Protein AF-A0A818IXN1-F1 (afdb_monomer_lite)

Radius of gyration: 27.61 Å; chains: 1; bounding box: 74×43×82 Å

Secondary structure (DSSP, 8-state):
-----HHHHHHHHHHHHHHHHHHHHHHHHHHHHHHHHHHHHHHTHHHHHHHHHHHH---HHHHHHHHHHHHHHHHHHHHHHHTTSSHHHHHHHHHHHHHHHHHHTTGGG-HHHHHHHHHHHHHHHHHHHHHS-----SSTT-------HHHHHHHHHHHHHHHHHHHHH------HHHHHHHHHHHHHHHHHHHHHH--HHHHHHHHHT-TTT--TTS---SSTT----EEEEEEEEEEEEEETTTTEEEEEEEEEEEE--SSS---GGGTTT-------GGGS-------SS--SS------

pLDDT: mean 78.6, std 12.45, range [33.88, 93.12]

Foldseek 3Di:
DDDDPPVNVVVVVVVVVCVVVVVLVLLCVLLVVLVVVLVVLVVCVVVQLVLLCVVVVDDSVVSNVLSVCLNCLSVVLSVCLSVLHPNVVSLVSVLVSLVVVCVSNVCCPPPLVVLVSQLNNLSSLLSVLVSPDPPPPPDPPDPDPPPCVVSLVSNVSSLVSNLSNLVSLQDPDPDPVNVVSNVVSVVVNVVSVCVVVPPLLVVLVCVLLPPVQDDQVDPQDPDPPDDKDKDKDKAWPDFPDADPVVRDTDTDIDIDIDTDHPSSDDDCVVRVNPPDHDDDPVSHHDDDDDDPDDDPPDDDDDD

Structure (mmCIF, N/CA/C/O backbone):
data_AF-A0A818IXN1-F1
#
_entry.id   AF-A0A818IXN1-F1
#
loop_
_atom_site.group_PDB
_atom_site.id
_atom_site.type_symbol
_atom_site.label_atom_id
_atom_site.label_alt_id
_atom_site.label_comp_id
_atom_site.label_asym_id
_atom_site.label_entity_id
_atom_site.label_seq_id
_atom_site.pdbx_PDB_ins_code
_atom_site.Cartn_x
_atom_site.Cartn_y
_atom_site.Cartn_z
_atom_site.occupancy
_atom_site.B_iso_or_equiv
_atom_site.auth_seq_id
_atom_site.auth_comp_id
_atom_site.auth_asym_id
_atom_site.auth_atom_id
_atom_site.pdbx_PDB_model_num
ATOM 1 N N . MET A 1 1 ? 34.807 -12.201 -0.417 1.00 33.88 1 MET A N 1
ATOM 2 C CA . MET A 1 1 ? 34.384 -12.842 0.848 1.00 33.88 1 MET A CA 1
ATOM 3 C C . MET A 1 1 ? 34.341 -11.735 1.898 1.00 33.88 1 MET A C 1
ATOM 5 O O . MET A 1 1 ? 35.364 -11.416 2.482 1.00 33.88 1 MET A O 1
ATOM 9 N N . ASN A 1 2 ? 33.212 -11.029 2.021 1.00 38.00 2 ASN A N 1
ATOM 10 C CA . ASN A 1 2 ? 33.127 -9.830 2.866 1.00 38.00 2 ASN A CA 1
ATOM 11 C C . ASN A 1 2 ? 32.627 -10.230 4.255 1.00 38.00 2 ASN A C 1
ATOM 13 O O . ASN A 1 2 ? 31.478 -10.641 4.412 1.00 38.00 2 ASN A O 1
ATOM 17 N N . PHE A 1 3 ? 33.507 -10.138 5.251 1.00 41.62 3 PHE A N 1
ATOM 18 C CA . PHE A 1 3 ? 33.186 -10.400 6.649 1.00 41.62 3 PHE A CA 1
ATOM 19 C C . PHE A 1 3 ? 32.193 -9.345 7.155 1.00 41.62 3 PHE A C 1
ATOM 21 O O . PHE A 1 3 ? 32.548 -8.199 7.421 1.00 41.62 3 PHE A O 1
ATOM 28 N N . VAL A 1 4 ? 30.919 -9.730 7.265 1.00 51.75 4 VAL A N 1
ATOM 29 C CA . VAL A 1 4 ? 29.891 -8.940 7.953 1.00 51.75 4 VAL A CA 1
ATOM 30 C C . VAL A 1 4 ? 30.304 -8.823 9.418 1.00 51.75 4 VAL A C 1
ATOM 32 O O . VAL A 1 4 ? 30.436 -9.833 10.112 1.00 51.75 4 VAL A O 1
ATOM 35 N N . THR A 1 5 ? 30.528 -7.595 9.881 1.00 60.19 5 THR A N 1
ATOM 36 C CA . THR A 1 5 ? 30.906 -7.304 11.266 1.00 60.19 5 THR A CA 1
ATOM 37 C C . THR A 1 5 ? 29.866 -7.878 12.246 1.00 60.19 5 THR A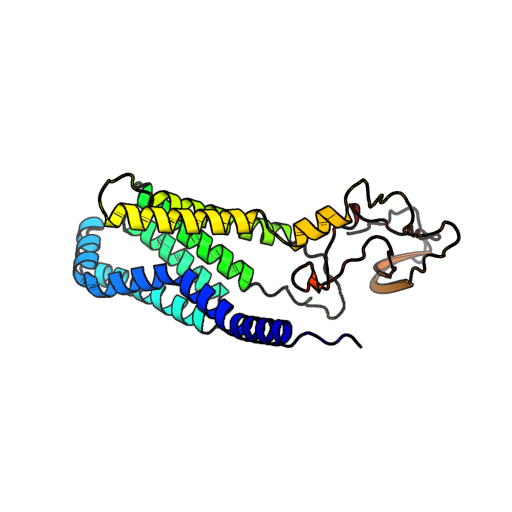 C 1
ATOM 39 O O . THR A 1 5 ? 28.668 -7.877 11.947 1.00 60.19 5 THR A O 1
ATOM 42 N N . PRO A 1 6 ? 30.273 -8.368 13.432 1.00 61.41 6 PRO A N 1
ATOM 43 C CA . PRO A 1 6 ? 29.365 -9.014 14.390 1.00 61.41 6 PRO A CA 1
ATOM 44 C C . PRO A 1 6 ? 28.196 -8.109 14.816 1.00 61.41 6 PRO A C 1
ATOM 46 O O . PRO A 1 6 ? 27.090 -8.598 15.041 1.00 61.41 6 PRO A O 1
ATOM 49 N N . LYS A 1 7 ? 28.407 -6.785 14.811 1.00 65.31 7 LYS A N 1
ATOM 50 C CA . LYS A 1 7 ? 27.373 -5.770 15.058 1.00 65.31 7 LYS A CA 1
ATOM 51 C C . LYS A 1 7 ? 26.270 -5.769 13.982 1.00 65.31 7 LYS A C 1
ATOM 53 O O . LYS A 1 7 ? 25.095 -5.858 14.323 1.00 65.31 7 LYS A O 1
ATOM 58 N N . LYS A 1 8 ? 26.638 -5.818 12.692 1.00 54.91 8 LYS A N 1
ATOM 59 C CA . LYS A 1 8 ? 25.681 -5.912 11.567 1.00 54.91 8 LYS A CA 1
ATOM 60 C C . LYS A 1 8 ? 24.874 -7.214 11.583 1.00 54.91 8 LYS A C 1
ATOM 62 O O . LYS A 1 8 ? 23.724 -7.235 11.156 1.00 54.91 8 LYS A O 1
ATOM 67 N N . ARG A 1 9 ? 25.445 -8.311 12.097 1.00 56.78 9 ARG A N 1
ATOM 68 C CA . ARG A 1 9 ? 24.734 -9.594 12.245 1.00 56.78 9 ARG A CA 1
ATOM 69 C C . ARG A 1 9 ? 23.652 -9.532 13.329 1.00 56.78 9 ARG A C 1
ATOM 71 O O . ARG A 1 9 ? 22.570 -10.076 13.129 1.00 56.78 9 ARG A O 1
ATOM 78 N N . GLN A 1 10 ? 23.925 -8.872 14.456 1.00 60.88 10 GLN A N 1
ATOM 79 C CA . GLN A 1 10 ? 22.924 -8.676 15.512 1.00 60.88 10 GLN A CA 1
ATOM 80 C C . GLN A 1 10 ? 21.786 -7.753 15.063 1.00 60.88 10 GLN A C 1
ATOM 82 O O . GLN A 1 10 ? 20.623 -8.081 15.291 1.00 60.88 10 GLN A O 1
ATOM 87 N N . GLU A 1 11 ? 22.101 -6.661 14.362 1.00 60.28 11 GLU A N 1
ATOM 88 C CA . GLU A 1 11 ? 21.104 -5.771 13.749 1.00 60.28 11 GLU A CA 1
ATOM 89 C C . GLU A 1 11 ? 20.223 -6.527 12.741 1.00 60.28 11 GLU A C 1
ATOM 91 O O . GLU A 1 11 ? 19.001 -6.399 12.759 1.00 60.28 11 GLU A O 1
ATOM 96 N N . TRP A 1 12 ? 20.817 -7.399 11.923 1.00 55.00 12 TRP A N 1
ATOM 97 C CA . TRP A 1 12 ? 20.084 -8.232 10.969 1.00 55.00 12 TRP A CA 1
ATOM 98 C C . TRP A 1 12 ? 19.155 -9.257 11.641 1.00 55.00 12 TRP A C 1
ATOM 100 O O . TRP A 1 12 ? 18.010 -9.418 11.219 1.00 55.00 12 TRP A O 1
ATOM 110 N N . LEU A 1 13 ? 19.604 -9.912 12.719 1.00 63.53 13 LEU A N 1
ATOM 111 C CA . LEU A 1 13 ? 18.773 -10.837 13.504 1.00 63.53 13 LEU A CA 1
ATOM 112 C C . LEU A 1 13 ? 17.616 -10.113 14.204 1.00 63.53 13 LEU A C 1
ATOM 114 O O . LEU A 1 13 ? 16.500 -10.635 14.258 1.00 63.53 13 LEU A O 1
ATOM 118 N N . PHE A 1 14 ? 17.866 -8.901 14.708 1.00 67.69 14 PHE A N 1
ATOM 119 C CA . PHE A 1 14 ? 16.822 -8.041 15.254 1.00 67.69 14 PHE A CA 1
ATOM 120 C C . PHE A 1 14 ? 15.796 -7.684 14.171 1.00 67.69 14 PHE A C 1
ATOM 122 O O . PHE A 1 14 ? 14.610 -7.938 14.359 1.00 67.69 14 PHE A O 1
ATOM 129 N N . LEU A 1 15 ? 16.242 -7.223 12.997 1.00 62.50 15 LEU A N 1
ATOM 130 C CA . LEU A 1 15 ? 15.374 -6.918 11.852 1.00 62.50 15 LEU A CA 1
ATOM 131 C C . LEU A 1 15 ? 14.541 -8.131 11.406 1.00 62.50 15 LEU A C 1
ATOM 133 O O . LEU A 1 15 ? 13.359 -7.980 11.105 1.00 62.50 15 LEU A O 1
ATOM 137 N N . GLN A 1 16 ? 15.108 -9.340 11.408 1.00 66.62 16 GLN A N 1
ATOM 138 C CA . GLN A 1 16 ? 14.375 -10.568 11.083 1.00 66.62 16 GLN A CA 1
ATOM 139 C C . GLN A 1 16 ? 13.287 -10.908 12.108 1.00 66.62 16 GLN A C 1
ATOM 141 O O . GLN A 1 16 ? 12.182 -11.293 11.725 1.00 66.62 16 GLN A O 1
ATOM 146 N N . ARG A 1 17 ? 13.568 -10.739 13.406 1.00 65.75 17 ARG A N 1
ATOM 147 C CA . ARG A 1 17 ? 12.575 -10.954 14.468 1.00 65.75 17 ARG A CA 1
ATOM 148 C C . ARG A 1 17 ? 11.444 -9.930 14.375 1.00 65.75 17 ARG A C 1
ATOM 150 O O . ARG A 1 17 ? 10.272 -10.296 14.471 1.00 65.75 17 ARG A O 1
ATOM 157 N N . THR A 1 18 ? 11.784 -8.670 14.114 1.00 61.56 18 THR A N 1
ATOM 158 C CA . THR A 1 18 ? 10.809 -7.592 13.927 1.00 61.56 18 THR A CA 1
ATOM 159 C C . THR A 1 18 ? 9.951 -7.841 12.687 1.00 61.56 18 THR A C 1
ATOM 161 O O . THR A 1 18 ? 8.739 -7.682 12.763 1.00 61.56 18 THR A O 1
ATOM 164 N N . LYS A 1 19 ? 10.514 -8.358 11.586 1.00 63.12 19 LYS A N 1
ATOM 165 C CA . LYS A 1 19 ? 9.760 -8.708 10.366 1.00 63.12 19 LYS A CA 1
ATOM 166 C C . LYS A 1 19 ? 8.616 -9.704 10.594 1.00 63.12 19 LYS A C 1
ATOM 168 O O . LYS A 1 19 ? 7.610 -9.616 9.896 1.00 63.12 19 LYS A O 1
ATOM 173 N N . TYR A 1 20 ? 8.728 -10.621 11.559 1.00 68.38 20 TYR A N 1
ATOM 174 C CA . TYR A 1 20 ? 7.647 -11.569 11.859 1.00 68.38 20 TYR A CA 1
ATOM 175 C C . TYR A 1 20 ? 6.551 -10.960 12.747 1.00 68.38 20 TYR A C 1
ATOM 177 O O . TYR A 1 20 ? 5.371 -11.211 12.530 1.00 68.38 20 TYR A O 1
ATOM 185 N N . ILE A 1 21 ? 6.919 -10.133 13.730 1.00 74.12 21 ILE A N 1
ATOM 186 C CA . ILE A 1 21 ? 5.982 -9.603 14.739 1.00 74.12 21 ILE A CA 1
ATOM 187 C C . ILE A 1 21 ? 5.286 -8.322 14.246 1.00 74.12 21 ILE A C 1
ATOM 189 O O . ILE A 1 21 ? 4.090 -8.125 14.477 1.00 74.12 21 ILE A O 1
ATOM 193 N N . LEU A 1 22 ? 6.014 -7.465 13.527 1.00 70.56 22 LEU A N 1
ATOM 194 C CA . LEU A 1 22 ? 5.563 -6.144 13.086 1.00 70.56 22 LEU A CA 1
ATOM 195 C C . LEU A 1 22 ? 4.268 -6.175 12.253 1.00 70.56 22 LEU A C 1
ATOM 197 O O . LEU A 1 22 ? 3.390 -5.362 12.531 1.00 70.56 22 LEU A O 1
ATOM 201 N N . PRO A 1 23 ? 4.053 -7.123 11.317 1.00 71.88 23 PRO A N 1
ATOM 202 C CA . PRO A 1 23 ? 2.814 -7.176 10.540 1.00 71.88 23 PRO A CA 1
ATOM 203 C C . PRO A 1 23 ? 1.586 -7.536 11.383 1.00 71.88 23 PRO A C 1
ATOM 205 O O . PRO A 1 23 ? 0.473 -7.116 11.068 1.00 71.88 23 PRO A O 1
ATOM 208 N N . HIS A 1 24 ? 1.760 -8.332 12.442 1.00 77.62 24 HIS A N 1
ATOM 209 C CA . HIS A 1 24 ? 0.668 -8.692 13.349 1.00 77.62 24 HIS A CA 1
ATOM 210 C C . HIS A 1 24 ? 0.327 -7.531 14.287 1.00 77.62 24 HIS A C 1
ATOM 212 O O . HIS A 1 24 ? -0.849 -7.206 14.446 1.00 77.62 24 HIS A O 1
ATOM 218 N N . LEU A 1 25 ? 1.344 -6.853 14.826 1.00 75.31 25 LEU A N 1
ATOM 219 C CA . LEU A 1 25 ? 1.176 -5.642 15.633 1.00 75.31 25 LEU A CA 1
ATOM 220 C C . LEU A 1 25 ? 0.555 -4.490 14.834 1.00 75.31 25 LEU A C 1
ATOM 222 O O . LEU A 1 25 ? -0.346 -3.827 15.335 1.00 75.31 25 LEU A O 1
ATOM 226 N N . ALA A 1 26 ? 0.977 -4.283 13.584 1.00 72.62 26 ALA A N 1
ATOM 227 C CA . ALA A 1 26 ? 0.425 -3.247 12.713 1.00 72.62 26 ALA A CA 1
ATOM 228 C C . ALA A 1 26 ? -1.069 -3.468 12.442 1.00 72.62 26 ALA A C 1
ATOM 230 O O . ALA A 1 26 ? -1.861 -2.534 12.545 1.00 72.62 26 ALA A O 1
ATOM 231 N N . ARG A 1 27 ? -1.479 -4.715 12.168 1.00 81.56 27 ARG A N 1
ATOM 232 C CA . ARG A 1 27 ? -2.900 -5.060 11.997 1.00 81.56 27 ARG A CA 1
ATOM 233 C C . ARG A 1 27 ? -3.688 -4.868 13.281 1.00 81.56 27 ARG A C 1
ATOM 235 O O . ARG A 1 27 ? -4.772 -4.307 13.215 1.00 81.56 27 ARG A O 1
ATOM 242 N N . LEU A 1 28 ? -3.145 -5.305 14.419 1.00 83.69 28 LEU A N 1
ATOM 243 C CA . LEU A 1 28 ? -3.774 -5.115 15.724 1.00 83.69 28 LEU A CA 1
ATOM 244 C C . LEU A 1 28 ? -3.962 -3.624 16.029 1.00 83.69 28 LEU A C 1
ATOM 246 O O . LEU A 1 28 ? -5.037 -3.228 16.458 1.00 83.69 28 LEU A O 1
ATOM 250 N N . CYS A 1 29 ? -2.958 -2.798 15.735 1.00 79.62 29 CYS A N 1
ATOM 251 C CA . CYS A 1 29 ? -3.028 -1.348 15.889 1.00 79.62 29 CYS A CA 1
ATOM 252 C C . CYS A 1 29 ? -4.099 -0.732 14.972 1.00 79.62 29 CYS A C 1
ATOM 254 O O . CYS A 1 29 ? -4.932 0.038 15.442 1.00 79.62 29 CYS A O 1
ATOM 256 N N . LEU A 1 30 ? -4.144 -1.139 13.695 1.00 78.62 30 LEU A N 1
ATOM 257 C CA . LEU A 1 30 ? -5.148 -0.673 12.729 1.00 78.62 30 LEU A CA 1
ATOM 258 C C . LEU A 1 30 ? -6.584 -1.036 13.130 1.00 78.62 30 LEU A C 1
ATOM 260 O O . LEU A 1 30 ? -7.494 -0.253 12.878 1.00 78.62 30 LEU A O 1
ATOM 264 N N . ILE A 1 31 ? -6.802 -2.202 13.748 1.00 85.12 31 ILE A N 1
ATOM 265 C CA . ILE A 1 31 ? -8.138 -2.626 14.199 1.00 85.12 31 ILE A CA 1
ATOM 266 C C . ILE A 1 31 ? -8.448 -2.262 15.658 1.00 85.12 31 ILE A C 1
ATOM 268 O O . ILE A 1 31 ? -9.558 -2.519 16.119 1.00 85.12 31 ILE A O 1
ATOM 272 N N . SER A 1 32 ? -7.493 -1.678 16.386 1.00 85.44 32 SER A N 1
ATOM 273 C CA . SER A 1 32 ? -7.601 -1.403 17.825 1.00 85.44 32 SER A CA 1
ATOM 274 C C . SER A 1 32 ? -8.822 -0.546 18.150 1.00 85.44 32 SER A C 1
ATOM 276 O O . SER A 1 32 ? -9.559 -0.844 19.083 1.00 85.44 32 SER A O 1
ATOM 278 N N . THR A 1 33 ? -9.100 0.466 17.326 1.00 84.56 33 THR A N 1
ATOM 279 C CA . THR A 1 33 ? -10.250 1.355 17.525 1.00 84.56 33 THR A CA 1
ATOM 280 C C . THR A 1 33 ? -11.588 0.623 17.392 1.00 84.56 33 THR A C 1
ATOM 282 O O . THR A 1 33 ? -12.508 0.911 18.147 1.00 84.56 33 THR A O 1
ATOM 285 N N . PHE A 1 34 ? -11.698 -0.375 16.507 1.00 87.38 34 PHE A N 1
ATOM 286 C CA . PHE A 1 34 ? -12.909 -1.201 16.404 1.00 87.38 34 PHE A CA 1
ATOM 287 C C . PHE A 1 34 ? -13.079 -2.129 17.605 1.00 87.38 34 PHE A C 1
ATOM 289 O O . PHE A 1 34 ? -14.196 -2.346 18.066 1.00 87.38 34 PHE A O 1
ATOM 296 N N . ILE A 1 35 ? -11.973 -2.668 18.126 1.00 88.50 35 ILE A N 1
ATOM 297 C CA . ILE A 1 35 ? -11.992 -3.480 19.346 1.00 88.50 35 ILE A CA 1
ATOM 298 C C . ILE A 1 35 ? -12.414 -2.610 20.537 1.00 88.50 35 ILE A C 1
ATOM 300 O O . ILE A 1 35 ? -13.249 -3.028 21.335 1.00 88.50 35 ILE A O 1
ATOM 304 N N . GLU A 1 36 ? -11.883 -1.391 20.638 1.00 88.31 36 GLU A N 1
ATOM 305 C CA . GLU A 1 36 ? -12.263 -0.416 21.660 1.00 88.31 36 GLU A CA 1
ATOM 306 C C . GLU A 1 36 ? -13.751 -0.040 21.575 1.00 88.31 36 GLU A C 1
ATOM 308 O O . GLU A 1 36 ? -14.452 -0.112 22.585 1.00 88.31 36 GLU A O 1
ATOM 313 N N . ASP A 1 37 ? -14.247 0.321 20.386 1.00 84.25 37 ASP A N 1
ATOM 314 C CA . ASP A 1 37 ? -15.656 0.674 20.176 1.00 84.25 37 ASP A CA 1
ATOM 315 C C . ASP A 1 37 ? -16.579 -0.525 20.493 1.00 84.25 37 ASP A C 1
ATOM 317 O O . ASP A 1 37 ? -17.580 -0.357 21.195 1.00 84.25 37 ASP A O 1
ATOM 321 N N . GLY A 1 38 ? -16.193 -1.748 20.108 1.00 87.62 38 GLY A N 1
ATOM 322 C CA . GLY A 1 38 ? -16.929 -2.975 20.431 1.00 87.62 38 GLY A CA 1
ATOM 323 C C . GLY A 1 38 ? -16.957 -3.292 21.933 1.00 87.62 38 GLY A C 1
ATOM 324 O O . GLY A 1 38 ? -18.003 -3.655 22.476 1.00 87.62 38 GLY A O 1
ATOM 325 N N . MET A 1 39 ? -15.838 -3.099 22.642 1.00 86.75 39 MET A N 1
ATOM 326 C CA . MET A 1 39 ? -15.783 -3.235 24.106 1.00 86.75 39 MET A CA 1
ATOM 327 C C . MET A 1 39 ? -16.621 -2.168 24.814 1.00 86.75 39 MET A C 1
ATOM 329 O O . MET A 1 39 ? -17.283 -2.458 25.811 1.00 86.75 39 MET A O 1
ATOM 333 N N . ARG A 1 40 ? -16.638 -0.937 24.296 1.00 84.75 40 ARG A N 1
ATOM 334 C CA . ARG A 1 40 ? -17.480 0.141 24.827 1.00 84.75 40 ARG A CA 1
ATOM 335 C C . ARG A 1 40 ? -18.964 -0.197 24.682 1.00 84.75 40 ARG A C 1
ATOM 337 O O . ARG A 1 40 ? -19.722 -0.005 25.632 1.00 84.75 40 ARG A O 1
ATOM 344 N N . MET A 1 41 ? -19.347 -0.762 23.534 1.00 85.44 41 MET A N 1
ATOM 345 C CA . MET A 1 41 ? -20.688 -1.292 23.264 1.00 85.44 41 MET A CA 1
ATOM 346 C C . MET A 1 41 ? -21.115 -2.319 24.317 1.00 85.44 41 MET A C 1
ATOM 348 O O . MET A 1 41 ? -22.223 -2.260 24.844 1.00 85.44 41 MET A O 1
ATOM 352 N N . TRP A 1 42 ? -20.202 -3.231 24.660 1.00 86.94 42 TRP A N 1
ATOM 353 C CA . TRP A 1 42 ? -20.434 -4.267 25.662 1.00 86.94 42 TRP A CA 1
ATOM 354 C C . TRP A 1 42 ? -20.649 -3.676 27.059 1.00 86.94 42 TRP A C 1
ATOM 356 O O . TRP A 1 42 ? -21.617 -4.010 27.740 1.00 86.94 42 TRP A O 1
ATOM 366 N N . MET A 1 43 ? -19.756 -2.783 27.498 1.00 88.06 43 MET A N 1
ATOM 367 C CA . MET A 1 43 ? -19.808 -2.227 28.856 1.00 88.06 43 MET A CA 1
ATOM 368 C C . MET A 1 43 ? -21.026 -1.322 29.081 1.00 88.06 43 MET A C 1
ATOM 370 O O . MET A 1 43 ? -21.545 -1.262 30.193 1.00 88.06 43 MET A O 1
ATOM 374 N N . GLN A 1 44 ? -21.496 -0.625 28.042 1.00 89.19 44 GLN A N 1
ATOM 375 C CA . GLN A 1 44 ? -22.580 0.363 28.130 1.00 89.19 44 GLN A CA 1
ATOM 376 C C . GLN A 1 44 ? -23.856 -0.066 27.390 1.00 89.19 44 GLN A C 1
ATOM 378 O O . GLN A 1 44 ? -24.678 0.773 27.016 1.00 89.19 44 GLN A O 1
ATOM 383 N N . TRP A 1 45 ? -24.053 -1.374 27.214 1.00 85.69 45 TRP A N 1
ATOM 384 C CA . TRP A 1 45 ? -25.137 -1.954 26.412 1.00 85.69 45 TRP A CA 1
ATOM 385 C C . TRP A 1 45 ? -26.528 -1.374 26.738 1.00 85.69 45 TRP A C 1
ATOM 387 O O . TRP A 1 45 ? -27.314 -1.073 25.839 1.00 85.69 45 TRP A O 1
ATOM 397 N N . GLY A 1 46 ? -26.824 -1.173 28.028 1.00 86.31 46 GLY A N 1
ATOM 398 C CA . GLY A 1 46 ? -28.136 -0.704 28.478 1.00 86.31 46 GLY A CA 1
ATOM 399 C C . GLY A 1 46 ? -28.419 0.722 28.014 1.00 86.31 46 GLY A C 1
ATOM 400 O O . GLY A 1 46 ? -29.465 0.990 27.429 1.00 86.31 46 GLY A O 1
ATOM 401 N N . GLN A 1 47 ? -27.437 1.608 28.191 1.00 86.50 47 GLN A N 1
ATOM 402 C CA . GLN A 1 47 ? -27.539 3.021 27.821 1.00 86.50 47 GLN A CA 1
ATOM 403 C C . GLN A 1 47 ? -27.705 3.194 26.309 1.00 86.50 47 GLN A C 1
ATOM 405 O O . GLN A 1 47 ? -28.499 4.015 25.856 1.00 86.50 47 GLN A O 1
ATOM 410 N N . GLN A 1 48 ? -26.999 2.392 25.515 1.00 82.12 48 GLN A N 1
ATOM 411 C CA . GLN A 1 48 ? -27.091 2.461 24.059 1.00 82.12 48 GLN A CA 1
ATOM 412 C C . GLN A 1 48 ? -28.417 1.940 23.517 1.00 82.12 48 GLN A C 1
ATOM 414 O O . GLN A 1 48 ? -28.991 2.545 22.611 1.00 82.12 48 GLN A O 1
ATOM 419 N N . ARG A 1 49 ? -28.925 0.840 24.077 1.00 86.62 49 ARG A N 1
ATOM 420 C CA . ARG A 1 49 ? -30.250 0.322 23.729 1.00 86.62 49 ARG A CA 1
ATOM 421 C C . ARG A 1 49 ? -31.325 1.361 24.035 1.00 86.62 49 ARG A C 1
ATOM 423 O O . ARG A 1 49 ? -32.203 1.592 23.206 1.00 86.62 49 ARG A O 1
ATOM 430 N N . ASP A 1 50 ? -31.253 1.974 25.213 1.00 85.75 50 ASP A N 1
ATOM 431 C CA . ASP A 1 50 ? -32.243 2.954 25.655 1.00 85.75 50 ASP A CA 1
ATOM 432 C C . ASP A 1 50 ? -32.175 4.235 24.807 1.00 85.75 50 ASP A C 1
ATOM 434 O O . ASP A 1 50 ? -33.219 4.780 24.448 1.00 85.75 50 ASP A O 1
ATOM 438 N N . TYR A 1 51 ? -30.978 4.649 24.375 1.00 83.81 51 TYR A N 1
ATOM 439 C CA . TYR A 1 51 ? -30.809 5.718 23.388 1.00 83.81 51 TYR A CA 1
ATOM 440 C C . TYR A 1 51 ? -31.511 5.390 22.062 1.00 83.81 51 TYR A C 1
ATOM 442 O O . TYR A 1 51 ? -32.338 6.169 21.603 1.00 83.81 51 TYR A O 1
ATOM 450 N N . ILE A 1 52 ? -31.256 4.218 21.469 1.00 82.44 52 ILE A N 1
ATOM 451 C CA . ILE A 1 52 ? -31.866 3.831 20.183 1.00 82.44 52 ILE A CA 1
ATOM 452 C C . ILE A 1 52 ? -33.388 3.699 20.296 1.00 82.44 52 ILE A C 1
ATOM 454 O O . ILE A 1 52 ? -34.110 4.160 19.413 1.00 82.44 52 ILE A O 1
ATOM 458 N N . LYS A 1 53 ? -33.889 3.127 21.396 1.00 83.69 53 LYS A N 1
ATOM 459 C CA . LYS A 1 53 ? -35.328 3.066 21.687 1.00 83.69 53 LYS A CA 1
ATOM 460 C C . LYS A 1 53 ? -35.956 4.461 21.663 1.00 83.69 53 LYS A C 1
ATOM 462 O O . LYS A 1 53 ? -37.017 4.637 21.070 1.00 83.69 53 LYS A O 1
ATOM 467 N N . ASN A 1 54 ? -35.309 5.433 22.302 1.00 84.25 54 ASN A N 1
ATOM 468 C CA . ASN A 1 54 ? -35.833 6.791 22.416 1.00 84.25 54 ASN A CA 1
ATOM 469 C C . ASN A 1 54 ? -35.711 7.574 21.102 1.00 84.25 54 ASN A C 1
ATOM 471 O O . ASN A 1 54 ? -36.637 8.297 20.756 1.00 84.25 54 ASN A O 1
ATOM 475 N N . THR A 1 55 ? -34.617 7.403 20.356 1.00 82.19 55 THR A N 1
ATOM 476 C CA . THR A 1 55 ? -34.370 8.118 19.093 1.00 82.19 55 THR A CA 1
ATOM 477 C C . THR A 1 55 ? -35.217 7.579 17.942 1.00 82.19 55 THR A C 1
ATOM 479 O O . THR A 1 55 ? -35.734 8.351 17.144 1.00 82.19 55 THR A O 1
ATOM 482 N N . TRP A 1 56 ? -35.354 6.255 17.823 1.00 81.00 56 TRP A N 1
ATOM 483 C CA . TRP A 1 56 ? -36.093 5.632 16.718 1.00 81.00 56 TRP A CA 1
ATOM 484 C C . TRP A 1 56 ? -37.563 5.347 17.069 1.00 81.00 56 TRP A C 1
ATOM 486 O O . TRP A 1 56 ? -38.321 4.921 16.202 1.00 81.00 56 TRP A O 1
ATOM 496 N N . HIS A 1 57 ? -37.977 5.565 18.323 1.00 83.12 57 HIS A N 1
ATOM 497 C CA . HIS A 1 57 ? -39.303 5.200 18.845 1.00 83.12 57 HIS A CA 1
ATOM 498 C C . HIS A 1 57 ? -39.666 3.720 18.632 1.00 83.12 57 HIS A C 1
ATOM 500 O O . HIS A 1 57 ? -40.831 3.356 18.478 1.00 83.12 57 HIS A O 1
ATOM 506 N N . VAL A 1 58 ? -38.663 2.841 18.629 1.00 81.19 58 VAL A N 1
ATOM 507 C CA . VAL A 1 58 ? -38.845 1.409 18.375 1.00 81.19 58 VAL A CA 1
ATOM 508 C C . VAL A 1 58 ? -38.890 0.618 19.684 1.00 81.19 58 VAL A C 1
ATOM 510 O O . VAL A 1 58 ? -38.255 0.977 20.674 1.00 81.19 58 VAL A O 1
ATOM 513 N N . GLY A 1 59 ? -39.631 -0.496 19.695 1.00 85.38 59 GLY A N 1
ATOM 514 C CA . GLY A 1 59 ? -39.716 -1.410 20.833 1.00 85.38 59 GLY A CA 1
ATOM 515 C C . GLY A 1 59 ? -38.360 -1.947 21.322 1.00 85.38 59 GLY A C 1
ATOM 516 O O . GLY A 1 59 ? -37.383 -2.047 20.578 1.00 85.38 59 GLY A O 1
ATOM 517 N N . TRP A 1 60 ? -38.331 -2.358 22.594 1.00 83.00 60 TRP A N 1
ATOM 518 C CA . TRP A 1 60 ? -37.138 -2.838 23.313 1.00 83.00 60 TRP A CA 1
ATOM 519 C C . TRP A 1 60 ? -36.354 -3.936 22.576 1.00 83.00 60 TRP A C 1
ATOM 521 O O . TRP A 1 60 ? -35.121 -3.962 22.613 1.00 83.00 60 TRP A O 1
ATOM 531 N N . PHE A 1 61 ? -37.069 -4.819 21.878 1.00 88.56 61 PHE A N 1
ATOM 532 C CA . PHE A 1 61 ? -36.483 -5.922 21.125 1.00 88.56 61 PHE A CA 1
ATOM 533 C C . PHE A 1 61 ? -35.617 -5.445 19.952 1.00 88.56 61 PHE A C 1
ATOM 535 O O . PHE A 1 61 ? -34.489 -5.907 19.800 1.00 88.56 61 PHE A O 1
ATOM 542 N N . LEU A 1 62 ? -36.092 -4.488 19.149 1.00 85.56 62 LEU A N 1
ATOM 543 C CA . LEU A 1 62 ? -35.341 -4.040 17.972 1.00 85.56 62 LEU A CA 1
ATOM 544 C C . LEU A 1 62 ? -34.108 -3.216 18.366 1.00 85.56 62 LEU A C 1
ATOM 546 O O . LEU A 1 62 ? -33.056 -3.363 17.750 1.00 85.56 62 LEU A O 1
ATOM 550 N N . GLY A 1 63 ? -34.210 -2.399 19.423 1.00 84.81 63 GLY A N 1
ATOM 551 C CA . GLY A 1 63 ? -33.056 -1.677 19.971 1.00 84.81 63 GLY A CA 1
ATOM 552 C C . GLY A 1 63 ? -31.982 -2.632 20.501 1.00 84.81 63 GLY A C 1
ATOM 553 O O . GLY A 1 63 ? -30.794 -2.438 20.263 1.00 84.81 63 GLY A O 1
ATOM 554 N N . THR A 1 64 ? -32.407 -3.716 21.154 1.00 87.62 64 THR A N 1
ATOM 555 C CA . THR A 1 64 ? -31.522 -4.793 21.616 1.00 87.62 64 THR A CA 1
ATOM 556 C C . THR A 1 64 ? -30.833 -5.496 20.443 1.00 87.62 64 THR A C 1
ATOM 558 O O . THR A 1 64 ? -29.616 -5.679 20.455 1.00 87.62 64 THR A O 1
ATOM 561 N N . LEU A 1 65 ? -31.596 -5.842 19.404 1.00 89.88 65 LEU A N 1
ATOM 562 C CA . LEU A 1 65 ? -31.081 -6.488 18.201 1.00 89.88 65 LEU A CA 1
ATOM 563 C C . LEU A 1 65 ? -30.046 -5.611 17.480 1.00 89.88 65 LEU A C 1
ATOM 565 O O . LEU A 1 65 ? -29.007 -6.114 17.060 1.00 89.88 65 LEU A O 1
ATOM 569 N N . PHE A 1 66 ? -30.292 -4.302 17.389 1.00 88.31 66 PHE A N 1
ATOM 570 C CA . PHE A 1 66 ? -29.356 -3.349 16.796 1.00 88.31 66 PHE A CA 1
ATOM 571 C C . PHE A 1 66 ? -28.006 -3.334 17.526 1.00 88.31 66 PHE A C 1
ATOM 573 O O . PHE A 1 66 ? -26.962 -3.466 16.887 1.00 88.31 66 PHE A O 1
ATOM 580 N N . VAL A 1 67 ? -28.017 -3.218 18.860 1.00 88.12 67 VAL A N 1
ATOM 581 C CA . VAL A 1 67 ? -26.785 -3.188 19.667 1.00 88.12 67 VAL A CA 1
ATOM 582 C C . VAL A 1 67 ? -26.012 -4.502 19.527 1.00 88.12 67 VAL A C 1
ATOM 584 O O . VAL A 1 67 ? -24.795 -4.475 19.367 1.00 88.12 67 VAL A O 1
ATOM 587 N N . ILE A 1 68 ? -26.706 -5.645 19.496 1.00 90.31 68 ILE A N 1
ATOM 588 C CA . ILE A 1 68 ? -26.095 -6.969 19.288 1.00 90.31 68 ILE A CA 1
ATOM 589 C C . ILE A 1 68 ? -25.436 -7.069 17.909 1.00 90.31 68 ILE A C 1
ATOM 591 O O . ILE A 1 68 ? -24.276 -7.472 17.817 1.00 90.31 68 ILE A O 1
ATOM 595 N N . ILE A 1 69 ? -26.149 -6.692 16.842 1.00 90.62 69 ILE A N 1
ATOM 596 C CA . ILE A 1 69 ? -25.615 -6.716 15.472 1.00 90.62 69 ILE A CA 1
ATOM 597 C C . ILE A 1 69 ? -24.388 -5.810 15.364 1.00 90.62 69 ILE A C 1
ATOM 599 O O . ILE A 1 69 ? -23.394 -6.201 14.758 1.00 90.62 69 ILE A O 1
ATOM 603 N N . ASN A 1 70 ? -24.433 -4.627 15.975 1.00 88.88 70 ASN A N 1
ATOM 604 C CA . ASN A 1 70 ? -23.321 -3.686 15.955 1.00 88.88 70 ASN A CA 1
ATOM 605 C C . ASN A 1 70 ? -22.107 -4.232 16.732 1.00 88.88 70 ASN A C 1
ATOM 607 O O . ASN A 1 70 ? -20.999 -4.273 16.205 1.00 88.88 70 ASN A O 1
ATOM 611 N N . MET A 1 71 ? -22.333 -4.778 17.929 1.00 90.31 71 MET A N 1
ATOM 612 C CA . MET A 1 71 ? -21.289 -5.359 18.776 1.00 90.31 71 MET A CA 1
ATOM 613 C C . MET A 1 71 ? -20.588 -6.553 18.109 1.00 90.31 71 MET A C 1
ATOM 615 O O . MET A 1 71 ? -19.366 -6.554 17.944 1.00 90.31 71 MET A O 1
ATOM 619 N N . PHE A 1 72 ? -21.339 -7.575 17.687 1.00 92.31 72 PHE A N 1
ATOM 620 C CA . PHE A 1 72 ? -20.748 -8.744 17.025 1.00 92.31 72 PHE A CA 1
ATOM 621 C C . PHE A 1 72 ? -20.208 -8.405 15.633 1.00 92.31 72 PHE A C 1
ATOM 623 O O . PHE A 1 72 ? -19.181 -8.950 15.225 1.00 92.31 72 PHE A O 1
ATOM 630 N N . GLY A 1 73 ? -20.852 -7.469 14.932 1.00 90.81 73 GLY A N 1
ATOM 631 C CA . GLY A 1 73 ? -20.403 -6.942 13.648 1.00 90.81 73 GLY A CA 1
ATOM 632 C C . GLY A 1 73 ? -19.058 -6.216 13.712 1.00 90.81 73 GLY A C 1
ATOM 633 O O . GLY A 1 73 ? -18.374 -6.156 12.697 1.00 90.81 73 GLY A O 1
ATOM 634 N N . GLN A 1 74 ? -18.634 -5.724 14.880 1.00 90.94 74 GLN A N 1
ATOM 635 C CA . GLN A 1 74 ? -17.298 -5.152 15.085 1.00 90.94 74 GLN A CA 1
ATOM 636 C C . GLN A 1 74 ? -16.290 -6.203 15.571 1.00 90.94 74 GLN A C 1
ATOM 638 O O . GLN A 1 74 ? -15.198 -6.318 15.017 1.00 90.94 74 GLN A O 1
ATOM 643 N N . LEU A 1 75 ? -16.656 -7.032 16.554 1.00 91.62 75 LEU A N 1
ATOM 644 C CA . LEU A 1 75 ? -15.714 -7.969 17.181 1.00 91.62 75 LEU A CA 1
ATOM 645 C C . LEU A 1 75 ? -15.347 -9.168 16.286 1.00 91.62 75 LEU A C 1
ATOM 647 O O . LEU A 1 75 ? -14.178 -9.564 16.235 1.00 91.62 75 LEU A O 1
ATOM 651 N N . ILE A 1 76 ? -16.312 -9.741 15.555 1.00 93.12 76 ILE A N 1
ATOM 652 C CA . ILE A 1 76 ? -16.077 -10.935 14.721 1.00 93.12 76 ILE A CA 1
ATOM 653 C C . ILE A 1 76 ? -15.117 -10.626 13.556 1.00 93.12 76 ILE A C 1
ATOM 655 O O . ILE A 1 76 ? -14.138 -11.364 13.385 1.00 93.12 76 ILE A O 1
ATOM 659 N N . PRO A 1 77 ? -15.306 -9.545 12.770 1.00 92.25 77 PRO A N 1
ATOM 660 C CA . PRO A 1 77 ? -14.363 -9.194 11.712 1.00 92.25 77 PRO A CA 1
ATOM 661 C C . PRO A 1 77 ? -12.962 -8.860 12.229 1.00 92.25 77 PRO A C 1
ATOM 663 O O . PRO A 1 77 ? -11.986 -9.235 11.581 1.00 92.25 77 PRO A O 1
ATOM 666 N N . CYS A 1 78 ? -12.830 -8.226 13.400 1.00 90.75 78 CYS A N 1
ATOM 667 C CA . CYS A 1 78 ? -11.525 -7.971 14.015 1.00 90.75 78 CYS A CA 1
ATOM 668 C C . CYS A 1 78 ? -10.767 -9.274 14.306 1.00 90.75 78 CYS A C 1
ATOM 670 O O . CYS A 1 78 ? -9.598 -9.403 13.935 1.00 90.75 78 CYS A O 1
ATOM 672 N N . GLY A 1 79 ? -11.438 -10.278 14.881 1.00 89.94 79 GLY A N 1
ATOM 673 C CA . GLY A 1 79 ? -10.854 -11.611 15.066 1.00 89.94 79 GLY A CA 1
ATOM 674 C C . GLY A 1 79 ? -10.473 -12.274 13.737 1.00 89.94 79 GLY A C 1
ATOM 675 O O . GLY A 1 79 ? -9.383 -12.833 13.592 1.00 89.94 79 GLY A O 1
ATOM 676 N N . MET A 1 80 ? -11.332 -12.145 12.724 1.00 89.69 80 MET A N 1
ATOM 677 C CA . MET A 1 80 ? -11.097 -12.681 11.382 1.00 89.69 80 MET A CA 1
ATOM 678 C C . MET A 1 80 ? -9.870 -12.045 10.692 1.00 89.69 80 MET A C 1
ATOM 680 O O . MET A 1 80 ? -9.078 -12.751 10.058 1.00 89.69 80 MET A O 1
ATOM 684 N N . ILE A 1 81 ? -9.654 -10.738 10.883 1.00 88.69 81 ILE A N 1
ATOM 685 C CA . ILE A 1 81 ? -8.481 -9.999 10.389 1.00 88.69 81 ILE A CA 1
ATOM 686 C C . ILE A 1 81 ? -7.186 -10.474 11.060 1.00 88.69 81 ILE A C 1
ATOM 688 O O . ILE A 1 81 ? -6.176 -10.657 10.370 1.00 88.69 81 ILE A O 1
ATOM 692 N N . LEU A 1 82 ? -7.208 -10.719 12.376 1.00 86.81 82 LEU A N 1
ATOM 693 C CA . LEU A 1 82 ? -6.043 -11.212 13.125 1.00 86.81 82 LEU A CA 1
ATOM 694 C C . LEU A 1 82 ? -5.613 -12.612 12.666 1.00 86.81 82 LEU A C 1
ATOM 696 O O . LEU A 1 82 ? -4.419 -12.863 12.496 1.00 86.81 82 LEU A O 1
ATOM 700 N N . ILE A 1 83 ? -6.581 -13.490 12.386 1.00 87.25 83 ILE A N 1
ATOM 701 C CA . ILE A 1 83 ? -6.351 -14.874 11.929 1.00 87.25 83 ILE A CA 1
ATOM 702 C C . ILE A 1 83 ? -6.030 -14.935 10.415 1.00 87.25 83 ILE A C 1
ATOM 704 O O . ILE A 1 83 ? -5.744 -15.997 9.868 1.00 87.25 83 ILE A O 1
ATOM 708 N N . ARG A 1 84 ? -6.024 -13.792 9.708 1.00 78.94 84 ARG A N 1
ATOM 709 C CA . ARG A 1 84 ? -5.785 -13.680 8.251 1.00 78.94 84 ARG A CA 1
ATOM 710 C C . ARG A 1 84 ? -6.737 -14.517 7.390 1.00 78.94 84 ARG A C 1
ATOM 712 O O . ARG A 1 84 ? -6.407 -14.894 6.263 1.00 78.94 84 ARG A O 1
ATOM 719 N N . LYS A 1 85 ? -7.933 -14.807 7.893 1.00 80.50 85 LYS A N 1
ATOM 720 C CA . LYS A 1 85 ? -8.939 -15.574 7.157 1.00 80.50 85 LYS A CA 1
ATOM 721 C C . LYS A 1 85 ? -9.872 -14.586 6.468 1.00 80.50 85 LYS A C 1
ATOM 723 O O . LYS A 1 85 ? -10.433 -13.744 7.142 1.00 80.50 85 LYS A O 1
ATOM 728 N N . LYS A 1 86 ? -10.040 -14.663 5.141 1.00 84.25 86 LYS A N 1
ATOM 729 C CA . LYS A 1 86 ? -11.035 -13.862 4.384 1.00 84.25 86 LYS A CA 1
ATOM 730 C C . LYS A 1 86 ? -11.077 -12.367 4.786 1.00 84.25 86 LYS A C 1
ATOM 732 O O . LYS A 1 86 ? -12.144 -11.806 5.023 1.00 84.25 86 LYS A O 1
ATOM 737 N N . THR A 1 87 ? -9.912 -11.722 4.844 1.00 83.56 87 THR A N 1
ATOM 738 C CA . THR A 1 87 ? -9.753 -10.326 5.295 1.00 83.56 87 THR A CA 1
ATOM 739 C C . THR A 1 87 ? -10.576 -9.327 4.486 1.00 83.56 87 THR A C 1
ATOM 741 O O . THR A 1 87 ? -11.094 -8.377 5.056 1.00 83.56 87 THR A O 1
ATOM 744 N N . ASP A 1 88 ? -10.769 -9.570 3.189 1.00 86.06 88 ASP A N 1
ATOM 745 C CA . ASP A 1 88 ? -11.547 -8.671 2.327 1.00 86.06 88 ASP A CA 1
ATOM 746 C C . ASP A 1 88 ? -13.030 -8.634 2.726 1.00 86.06 88 ASP A C 1
ATOM 748 O O . ASP A 1 88 ? -13.644 -7.569 2.766 1.00 86.06 88 ASP A O 1
ATOM 752 N N . ILE A 1 89 ? -13.592 -9.790 3.103 1.00 89.19 89 ILE A N 1
ATOM 753 C CA . ILE A 1 89 ? -14.971 -9.893 3.604 1.00 89.19 89 ILE A CA 1
ATOM 754 C C . ILE A 1 89 ? -15.076 -9.204 4.969 1.00 89.19 89 ILE A C 1
ATOM 756 O O . ILE A 1 89 ? -16.042 -8.491 5.223 1.00 89.19 89 ILE A O 1
ATOM 760 N N . ALA A 1 90 ? -14.062 -9.365 5.828 1.00 90.38 90 ALA A N 1
ATOM 761 C CA . ALA A 1 90 ? -14.011 -8.704 7.133 1.00 90.38 90 ALA A CA 1
ATOM 762 C C . ALA A 1 90 ? -14.042 -7.174 6.993 1.00 90.38 90 ALA A C 1
ATOM 764 O O . ALA A 1 90 ? -14.823 -6.509 7.670 1.00 90.38 90 ALA A O 1
ATOM 765 N N . CYS A 1 91 ? -13.232 -6.624 6.083 1.00 89.06 91 CYS A N 1
ATOM 766 C CA . CYS A 1 91 ? -13.211 -5.194 5.780 1.00 89.06 91 CYS A CA 1
ATOM 767 C C . CYS A 1 91 ? -14.558 -4.696 5.248 1.00 89.06 91 CYS A C 1
ATOM 769 O O . CYS A 1 91 ? -15.011 -3.635 5.667 1.00 89.06 91 CYS A O 1
ATOM 771 N N . GLY A 1 92 ? -15.213 -5.466 4.372 1.00 90.69 92 GLY A N 1
ATOM 772 C CA . GLY A 1 92 ? -16.546 -5.133 3.865 1.00 90.69 92 GLY A CA 1
ATOM 773 C C . GLY A 1 92 ? -17.605 -5.075 4.970 1.00 90.69 92 GLY A C 1
ATOM 774 O O . GLY A 1 92 ? -18.382 -4.123 5.023 1.00 90.69 92 GLY A O 1
ATOM 775 N N . ILE A 1 93 ? -17.595 -6.043 5.895 1.00 92.31 93 ILE A N 1
ATOM 776 C CA . ILE A 1 93 ? -18.502 -6.052 7.054 1.00 92.31 93 ILE A CA 1
ATOM 777 C C . ILE A 1 93 ? -18.237 -4.840 7.958 1.00 92.31 93 ILE A C 1
ATOM 779 O O . ILE A 1 93 ? -19.181 -4.145 8.323 1.00 92.31 93 ILE A O 1
ATOM 783 N N . LEU A 1 94 ? -16.972 -4.541 8.279 1.00 91.06 94 LEU A N 1
ATOM 784 C CA . LEU A 1 94 ? -16.627 -3.381 9.112 1.00 91.06 94 LEU A CA 1
ATOM 785 C C . LEU A 1 94 ? -17.050 -2.064 8.461 1.00 91.06 94 LEU A C 1
ATOM 787 O O . LEU A 1 94 ? -17.616 -1.210 9.135 1.00 91.06 94 LEU A O 1
ATOM 791 N N . PHE A 1 95 ? -16.846 -1.914 7.151 1.00 90.88 95 PHE A N 1
ATOM 792 C CA . PHE A 1 95 ? -17.298 -0.735 6.416 1.00 90.88 95 PHE A CA 1
ATOM 793 C C . PHE A 1 95 ? -18.820 -0.558 6.502 1.00 90.88 95 PHE A C 1
ATOM 795 O O . PHE A 1 95 ? -19.304 0.536 6.796 1.00 90.88 95 PHE A O 1
ATOM 802 N N . PHE A 1 96 ? -19.576 -1.644 6.310 1.00 91.31 96 PHE A N 1
ATOM 803 C CA . PHE A 1 96 ? -21.031 -1.622 6.437 1.00 91.31 96 PHE A CA 1
ATOM 804 C C . PHE A 1 96 ? -21.479 -1.247 7.854 1.00 91.31 96 PHE A C 1
ATOM 806 O O . PHE A 1 96 ? -22.369 -0.417 8.009 1.00 91.31 96 PHE A O 1
ATOM 813 N N . ILE A 1 97 ? -20.841 -1.798 8.890 1.00 90.38 97 ILE A N 1
ATOM 814 C CA . ILE A 1 97 ? -21.176 -1.486 10.284 1.00 90.38 97 ILE A CA 1
ATOM 815 C C . ILE A 1 97 ? -20.878 -0.020 10.626 1.00 90.38 97 ILE A C 1
ATOM 817 O O . ILE A 1 97 ? -21.704 0.613 11.280 1.00 90.38 97 ILE A O 1
ATOM 821 N N . ILE A 1 98 ? -19.765 0.552 10.145 1.00 87.88 98 ILE A N 1
ATOM 822 C CA . ILE A 1 98 ? -19.471 1.988 10.316 1.00 87.88 98 ILE A CA 1
ATOM 823 C C . ILE A 1 98 ? -20.572 2.838 9.676 1.00 87.88 98 ILE A C 1
ATOM 825 O O . ILE A 1 98 ? -21.083 3.760 10.310 1.00 87.88 98 ILE A O 1
ATOM 829 N N . ALA A 1 99 ? -20.963 2.524 8.437 1.00 86.06 99 ALA A N 1
ATOM 830 C CA . ALA A 1 99 ? -22.018 3.252 7.735 1.00 86.06 99 ALA A CA 1
ATOM 831 C C . ALA A 1 99 ? -23.371 3.123 8.455 1.00 86.06 99 ALA A C 1
ATOM 833 O O . ALA A 1 99 ? -24.073 4.114 8.665 1.00 86.06 99 ALA A O 1
ATOM 834 N N . PHE A 1 100 ? -23.705 1.910 8.897 1.00 86.12 100 PHE A N 1
ATOM 835 C CA . PHE A 1 100 ? -24.931 1.624 9.633 1.00 86.12 100 PHE A CA 1
ATOM 836 C C . PHE A 1 100 ? -24.974 2.363 10.976 1.00 86.12 100 PHE A C 1
ATOM 838 O O . PHE A 1 100 ? -26.004 2.930 11.336 1.00 86.12 100 PHE A O 1
ATOM 845 N N . GLN A 1 101 ? -23.846 2.445 11.686 1.00 81.94 101 GLN A N 1
ATOM 846 C CA . GLN A 1 101 ? -23.716 3.214 12.922 1.00 81.94 101 GLN A CA 1
ATOM 847 C C . GLN A 1 101 ? -23.838 4.723 12.679 1.00 81.94 101 GLN A C 1
ATOM 849 O O . GLN A 1 101 ? -24.552 5.401 13.417 1.00 81.94 101 GLN A O 1
ATOM 854 N N . ALA A 1 102 ? -23.184 5.252 11.642 1.00 80.62 102 ALA A N 1
ATOM 855 C CA . ALA A 1 102 ? -23.260 6.670 11.298 1.00 80.62 102 ALA A CA 1
ATOM 856 C C . ALA A 1 102 ? -24.707 7.112 11.017 1.00 80.62 102 ALA A C 1
ATOM 858 O O . ALA A 1 102 ? -25.129 8.173 11.479 1.00 80.62 102 ALA A O 1
ATOM 859 N N . MET A 1 103 ? -25.480 6.269 10.324 1.00 79.44 103 MET A N 1
ATOM 860 C CA . MET A 1 103 ? -26.899 6.506 10.059 1.00 79.44 103 MET A CA 1
ATOM 861 C C . MET A 1 103 ? -27.760 6.356 11.321 1.00 79.44 103 MET A C 1
ATOM 863 O O . MET A 1 103 ? -28.594 7.215 11.604 1.00 79.44 103 MET A O 1
ATOM 867 N N . ALA A 1 104 ? -27.556 5.290 12.098 1.00 78.38 104 ALA A N 1
ATOM 868 C CA . ALA A 1 104 ? -28.408 4.962 13.240 1.00 78.38 104 ALA A CA 1
ATOM 869 C C . ALA A 1 104 ? -28.358 5.990 14.368 1.00 78.38 104 ALA A C 1
ATOM 871 O O . ALA A 1 104 ? -29.393 6.334 14.938 1.00 78.38 104 ALA A O 1
ATOM 872 N N . TYR A 1 105 ? -27.169 6.511 14.657 1.00 76.25 105 TYR A N 1
ATOM 873 C CA . TYR A 1 105 ? -26.977 7.512 15.700 1.00 76.25 105 TYR A CA 1
ATOM 874 C C . TYR A 1 105 ? -27.199 8.954 15.195 1.00 76.25 105 TYR A C 1
ATOM 876 O O . TYR A 1 105 ? -26.989 9.891 15.954 1.00 76.25 105 TYR A O 1
ATOM 884 N N . GLN A 1 106 ? -27.616 9.148 13.932 1.00 67.25 106 GLN A N 1
ATOM 885 C CA . GLN A 1 106 ? -27.842 10.462 13.296 1.00 67.25 106 GLN A CA 1
ATOM 886 C C . GLN A 1 106 ? -26.656 11.444 13.406 1.00 67.25 106 GLN A C 1
ATOM 888 O O . GLN A 1 106 ? -26.809 12.658 13.289 1.00 67.25 106 GLN A O 1
ATOM 893 N N . VAL A 1 107 ? -25.439 10.919 13.570 1.00 62.78 107 VAL A N 1
ATOM 894 C CA . VAL A 1 107 ? -24.239 11.705 13.913 1.00 62.78 107 VAL A CA 1
ATOM 895 C C . VAL A 1 107 ? -23.565 12.327 12.686 1.00 62.78 107 VAL A C 1
ATOM 897 O O . VAL A 1 107 ? -22.510 12.946 12.783 1.00 62.78 107 VAL A O 1
ATOM 900 N N . ILE A 1 108 ? -24.164 12.192 11.501 1.00 62.84 108 ILE A N 1
ATOM 901 C CA . ILE A 1 108 ? -23.612 12.720 10.241 1.00 62.84 108 ILE A CA 1
ATOM 902 C C . ILE A 1 108 ? -23.417 14.249 10.321 1.00 62.84 108 ILE A C 1
ATOM 904 O O . ILE A 1 108 ? -22.544 14.800 9.654 1.00 62.84 108 ILE A O 1
ATOM 908 N N . TRP A 1 109 ? -24.167 14.923 11.198 1.00 64.12 109 TRP A N 1
ATOM 909 C CA . TRP A 1 109 ? -24.096 16.368 11.417 1.00 64.12 109 TRP A CA 1
ATOM 910 C C . TRP A 1 109 ? -23.028 16.811 12.430 1.00 64.12 109 TRP A C 1
ATOM 912 O O . TRP A 1 109 ? -22.726 18.002 12.510 1.00 64.12 109 TRP A O 1
ATOM 922 N N . GLU A 1 110 ? -22.397 15.888 13.166 1.00 74.38 110 GLU A N 1
ATOM 923 C CA . GLU A 1 110 ? -21.264 16.217 14.033 1.00 74.38 110 GLU A CA 1
ATOM 924 C C . GLU A 1 110 ? -19.931 15.969 13.321 1.00 74.38 110 GLU A C 1
ATOM 926 O O . GLU A 1 110 ? -19.452 14.838 13.187 1.00 74.38 110 GLU A O 1
ATOM 931 N N . LEU A 1 111 ? -19.264 17.061 12.941 1.00 69.94 111 LEU A N 1
ATOM 932 C CA . LEU A 1 111 ? -17.987 17.023 12.225 1.00 69.94 111 LEU A CA 1
ATOM 933 C C . LEU A 1 111 ? -16.922 16.160 12.929 1.00 69.94 111 LEU A C 1
ATOM 935 O O . LEU A 1 111 ? -16.168 15.443 12.278 1.00 69.94 111 LEU A O 1
ATOM 939 N N . ARG A 1 112 ? -16.868 16.179 14.268 1.00 71.62 112 ARG A N 1
ATOM 940 C CA . ARG A 1 112 ? -15.877 15.404 15.042 1.00 71.62 112 ARG A CA 1
ATOM 941 C C . ARG A 1 112 ? -16.060 13.898 14.876 1.00 71.62 112 ARG A C 1
ATOM 943 O O . ARG A 1 112 ? -15.081 13.170 14.722 1.00 71.62 112 ARG A O 1
ATOM 950 N N . PHE A 1 113 ? -17.301 13.432 14.911 1.00 71.50 113 PHE A N 1
ATOM 951 C CA . PHE A 1 113 ? -17.612 12.015 14.788 1.00 71.50 113 PHE A CA 1
ATOM 952 C C . PHE A 1 113 ? -17.512 11.536 13.338 1.00 71.50 113 PHE A C 1
ATOM 954 O O . PHE A 1 113 ? -17.022 10.432 13.089 1.00 71.50 113 PHE A O 1
ATOM 961 N N . LEU A 1 114 ? -17.906 12.382 12.381 1.00 74.31 114 LEU A N 1
ATOM 962 C CA . LEU A 1 114 ? -17.725 12.124 10.956 1.00 74.31 114 LEU A CA 1
ATOM 963 C C . LEU A 1 114 ? -16.244 11.898 10.622 1.00 74.31 114 LEU A C 1
ATOM 965 O O . LEU A 1 114 ? -15.899 10.895 10.001 1.00 74.31 114 LEU A O 1
ATOM 969 N N . LEU A 1 115 ? -15.358 12.781 11.095 1.00 74.62 115 LEU A N 1
ATOM 970 C CA . LEU A 1 115 ? -13.916 12.673 10.856 1.00 74.62 115 LEU A CA 1
ATOM 971 C C . LEU A 1 115 ? -13.305 11.418 11.505 1.00 74.62 115 LEU A C 1
ATOM 973 O O . LEU A 1 115 ? -12.461 10.767 10.890 1.00 74.62 115 LEU A O 1
ATOM 977 N N . ARG A 1 116 ? -13.774 11.024 12.699 1.00 76.19 116 ARG A N 1
ATOM 978 C CA . ARG A 1 116 ? -13.387 9.756 13.350 1.00 76.19 116 ARG A CA 1
ATOM 979 C C . ARG A 1 116 ? -13.859 8.527 12.562 1.00 76.19 116 ARG A C 1
ATOM 981 O O . ARG A 1 116 ? -13.154 7.531 12.488 1.00 76.19 116 ARG A O 1
ATOM 988 N N . SER A 1 117 ? -15.042 8.584 11.958 1.00 78.50 117 SER A N 1
ATOM 989 C CA . SER A 1 117 ? -15.577 7.478 11.149 1.00 78.50 117 SER A CA 1
ATOM 990 C C . SER A 1 117 ? -14.853 7.365 9.804 1.00 78.50 117 SER A C 1
ATOM 992 O O . SER A 1 117 ? -14.585 6.268 9.319 1.00 78.50 117 SER A O 1
ATOM 994 N N . LEU A 1 118 ? -14.467 8.501 9.223 1.00 81.44 118 LEU A N 1
ATOM 995 C CA . LEU A 1 118 ? -13.711 8.561 7.978 1.00 81.44 118 LEU A CA 1
ATOM 996 C C . LEU A 1 118 ? -12.279 8.022 8.146 1.00 81.44 118 LEU A C 1
ATOM 998 O O . LEU A 1 118 ? -11.759 7.362 7.247 1.00 81.44 118 LEU A O 1
ATOM 1002 N N . SER A 1 119 ? -11.650 8.228 9.307 1.00 83.19 119 SER A N 1
ATOM 1003 C CA . SER A 1 119 ? -10.337 7.639 9.587 1.00 83.19 119 SER A CA 1
ATOM 1004 C C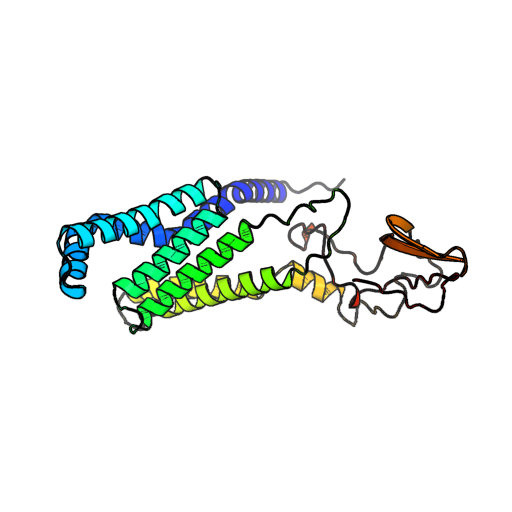 . SER A 1 119 ? -10.376 6.121 9.753 1.00 83.19 119 SER A C 1
ATOM 1006 O O . SER A 1 119 ? -9.469 5.440 9.274 1.00 83.19 119 SER A O 1
ATOM 1008 N N . LEU A 1 120 ? -11.437 5.577 10.360 1.00 84.56 120 LEU A N 1
ATOM 1009 C CA . LEU A 1 120 ? -11.677 4.132 10.439 1.00 84.56 120 LEU A CA 1
ATOM 1010 C C . LEU A 1 120 ? -11.780 3.515 9.039 1.00 84.56 120 LEU A C 1
ATOM 1012 O O . LEU A 1 120 ? -11.167 2.483 8.766 1.00 84.56 120 LEU A O 1
ATOM 1016 N N . VAL A 1 121 ? -12.478 4.192 8.122 1.00 86.00 121 VAL A N 1
ATOM 1017 C CA . VAL A 1 121 ? -12.521 3.812 6.702 1.00 86.00 121 VAL A CA 1
ATOM 1018 C C . VAL A 1 121 ? -11.125 3.865 6.068 1.00 86.00 121 VAL A C 1
ATOM 1020 O O . VAL A 1 121 ? -10.747 2.932 5.360 1.00 86.00 121 VAL A O 1
ATOM 1023 N N . GLY A 1 122 ? -10.320 4.892 6.360 1.00 85.81 122 GLY A N 1
ATOM 1024 C CA . GLY A 1 122 ? -8.930 4.993 5.896 1.00 85.81 122 GLY A CA 1
ATOM 1025 C C . GLY A 1 122 ? -8.023 3.859 6.394 1.00 85.81 122 GLY A C 1
ATOM 1026 O O . GLY A 1 122 ? -7.244 3.302 5.618 1.00 85.81 122 GLY A O 1
ATOM 1027 N N . GLY A 1 123 ? -8.163 3.454 7.660 1.00 85.44 123 GLY A N 1
ATOM 1028 C CA . GLY A 1 123 ? -7.454 2.305 8.232 1.00 85.44 123 GLY A CA 1
ATOM 1029 C C . GLY A 1 123 ? -7.846 0.977 7.572 1.00 85.44 123 GLY A C 1
ATOM 1030 O O . GLY A 1 123 ? -6.975 0.167 7.245 1.00 85.44 123 GLY A O 1
ATOM 1031 N N . LEU A 1 124 ? -9.141 0.777 7.294 1.00 86.88 124 LEU A N 1
ATOM 1032 C CA . LEU A 1 124 ? -9.631 -0.383 6.538 1.00 86.88 124 LEU A CA 1
ATOM 1033 C C . LEU A 1 124 ? -9.094 -0.396 5.104 1.00 86.88 124 LEU A C 1
ATOM 1035 O O . LEU A 1 124 ? -8.697 -1.450 4.613 1.00 86.88 124 LEU A O 1
ATOM 1039 N N . MET A 1 125 ? -9.037 0.766 4.453 1.00 83.50 125 MET A N 1
ATOM 1040 C CA . MET A 1 125 ? -8.507 0.927 3.101 1.00 83.50 125 MET A CA 1
ATOM 1041 C C . MET A 1 125 ? -7.029 0.507 3.025 1.00 83.50 125 MET A C 1
ATOM 1043 O O . MET A 1 125 ? -6.655 -0.259 2.137 1.00 83.50 125 MET A O 1
ATOM 1047 N N . LEU A 1 126 ? -6.204 0.907 4.001 1.00 82.56 126 LEU A N 1
ATOM 1048 C CA . LEU A 1 126 ? -4.812 0.445 4.118 1.00 82.56 126 LEU A CA 1
ATOM 1049 C C . LEU A 1 126 ? -4.723 -1.070 4.331 1.00 82.56 126 LEU A C 1
ATOM 1051 O O . LEU A 1 126 ? -3.907 -1.739 3.697 1.00 82.56 126 LEU A O 1
ATOM 1055 N N . LEU A 1 127 ? -5.592 -1.623 5.180 1.00 82.94 127 LEU A N 1
ATOM 1056 C CA . LEU A 1 127 ? -5.627 -3.057 5.463 1.00 82.94 127 LEU A CA 1
ATOM 1057 C C . LEU A 1 127 ? -6.069 -3.889 4.247 1.00 82.94 127 LEU A C 1
ATOM 1059 O O . LEU A 1 127 ? -5.593 -5.011 4.061 1.00 82.94 127 LEU A O 1
ATOM 1063 N N . MET A 1 128 ? -6.947 -3.348 3.401 1.00 82.12 128 MET A N 1
ATOM 1064 C CA . MET A 1 128 ? -7.322 -3.966 2.130 1.00 82.12 128 MET A CA 1
ATOM 1065 C C . MET A 1 128 ? -6.154 -3.983 1.148 1.00 82.12 128 MET A C 1
ATOM 1067 O O . MET A 1 128 ? -5.925 -5.012 0.518 1.00 82.12 128 MET A O 1
ATOM 1071 N N . VAL A 1 129 ? -5.392 -2.889 1.024 1.00 77.69 129 VAL A N 1
ATOM 1072 C CA . VAL A 1 129 ? -4.224 -2.875 0.128 1.00 77.69 129 VAL A CA 1
ATOM 1073 C C . VAL A 1 129 ? -3.178 -3.890 0.576 1.00 77.69 129 VAL A C 1
ATOM 1075 O O . VAL A 1 129 ? -2.681 -4.640 -0.257 1.00 77.69 129 VAL A O 1
ATOM 1078 N N . GLU A 1 130 ? -2.908 -3.969 1.878 1.00 76.38 130 GLU A N 1
ATOM 1079 C CA . GLU A 1 130 ? -1.956 -4.928 2.450 1.00 76.38 130 GLU A CA 1
ATOM 1080 C C . GLU A 1 130 ? -2.371 -6.391 2.202 1.00 76.38 130 GLU A C 1
ATOM 1082 O O . GLU A 1 130 ? -1.531 -7.266 1.997 1.00 76.38 130 GLU A O 1
ATOM 1087 N N . ASN A 1 131 ? -3.677 -6.687 2.224 1.00 72.31 131 ASN A N 1
ATOM 1088 C CA . ASN A 1 131 ? -4.176 -8.048 2.009 1.00 72.31 131 ASN A CA 1
ATOM 1089 C C . ASN A 1 131 ? -4.460 -8.389 0.546 1.00 72.31 131 ASN A C 1
ATOM 1091 O O . ASN A 1 131 ? -4.550 -9.581 0.225 1.00 72.31 131 ASN A O 1
ATOM 1095 N N . ARG A 1 132 ? -4.555 -7.397 -0.350 1.00 70.00 132 ARG A N 1
ATOM 1096 C CA . ARG A 1 132 ? -4.527 -7.638 -1.792 1.00 70.00 132 ARG A CA 1
ATOM 1097 C C . ARG A 1 132 ? -3.145 -8.159 -2.156 1.00 70.00 132 ARG A C 1
ATOM 1099 O O . ARG A 1 132 ? -2.268 -7.404 -2.570 1.00 70.00 132 ARG A O 1
ATOM 1106 N N . LYS A 1 133 ? -2.989 -9.483 -2.039 1.00 54.34 133 LYS A N 1
ATOM 1107 C CA . LYS A 1 133 ? -1.921 -10.236 -2.696 1.00 54.34 133 LYS A CA 1
ATOM 1108 C C . LYS A 1 133 ? -1.799 -9.661 -4.098 1.00 54.34 133 LYS A C 1
ATOM 1110 O O . LYS A 1 133 ? -2.818 -9.531 -4.783 1.00 54.34 133 LYS A O 1
ATOM 1115 N N . GLU A 1 134 ? -0.588 -9.281 -4.501 1.00 53.28 134 GLU A N 1
ATOM 1116 C CA . GLU A 1 134 ? -0.296 -9.106 -5.919 1.00 53.28 134 GLU A CA 1
ATOM 1117 C C . GLU A 1 134 ? -0.938 -10.287 -6.623 1.00 53.28 134 GLU A C 1
ATOM 1119 O O . GLU A 1 134 ? -0.704 -11.435 -6.228 1.00 53.28 134 GLU A O 1
ATOM 1124 N N . ALA A 1 135 ? -1.902 -9.994 -7.498 1.00 41.47 135 ALA A N 1
ATOM 1125 C CA . ALA A 1 135 ? -2.646 -11.035 -8.164 1.00 41.47 135 ALA A CA 1
ATOM 1126 C C . ALA A 1 135 ? -1.584 -11.861 -8.874 1.00 41.47 135 ALA A C 1
ATOM 1128 O O . ALA A 1 135 ? -0.986 -11.390 -9.837 1.00 41.47 135 ALA A O 1
ATOM 1129 N N . ARG A 1 136 ? -1.285 -13.055 -8.343 1.00 43.69 136 ARG A N 1
ATOM 1130 C CA . ARG A 1 136 ? -0.543 -14.041 -9.110 1.00 43.69 136 ARG A CA 1
ATOM 1131 C C . ARG A 1 136 ? -1.341 -14.152 -10.385 1.00 43.69 136 ARG A C 1
ATOM 1133 O O . ARG A 1 136 ? -2.549 -14.399 -10.318 1.00 43.69 136 ARG A O 1
ATOM 1140 N N . SER A 1 137 ? -0.681 -13.848 -11.491 1.00 41.72 137 SER A N 1
ATOM 1141 C CA . SER A 1 137 ? -1.251 -13.978 -12.811 1.00 41.72 137 SER A CA 1
ATOM 1142 C C . SER A 1 137 ? -2.011 -15.305 -12.843 1.00 41.72 137 SER A C 1
ATOM 1144 O O . SER A 1 137 ? -1.466 -16.361 -12.520 1.00 41.72 137 SER A O 1
ATOM 1146 N N . LEU A 1 138 ? -3.304 -15.255 -13.171 1.00 44.31 138 LEU A N 1
ATOM 1147 C CA . LEU A 1 138 ? -4.103 -16.471 -13.372 1.00 44.31 138 LEU A CA 1
ATOM 1148 C C . LEU A 1 138 ? -3.538 -17.319 -14.530 1.00 44.31 138 LEU A C 1
ATOM 1150 O O . LEU A 1 138 ? -3.947 -18.457 -14.726 1.00 44.31 138 LEU A O 1
ATOM 1154 N N . PHE A 1 139 ? -2.555 -16.766 -15.246 1.00 45.03 139 PHE A N 1
ATOM 1155 C CA . PHE A 1 139 ? -1.715 -17.401 -16.237 1.00 45.03 139 PHE A CA 1
ATOM 1156 C C . PHE A 1 139 ? -0.268 -17.471 -15.730 1.00 45.03 139 PHE A C 1
ATOM 1158 O O . PHE A 1 139 ? 0.397 -16.442 -15.581 1.00 45.03 139 PHE A O 1
ATOM 1165 N N . ALA A 1 140 ? 0.232 -18.669 -15.432 1.00 38.34 140 ALA A N 1
ATOM 1166 C CA . ALA A 1 140 ? 1.644 -18.860 -15.116 1.00 38.34 140 ALA A CA 1
ATOM 1167 C C . ALA A 1 140 ? 2.499 -18.356 -16.296 1.00 38.34 140 ALA A C 1
ATOM 1169 O O . ALA A 1 140 ? 2.325 -18.823 -17.415 1.00 38.34 140 ALA A O 1
ATOM 1170 N N . GLY A 1 141 ? 3.383 -17.381 -16.055 1.00 47.78 141 GLY A N 1
ATOM 1171 C CA . GLY A 1 141 ? 4.325 -16.880 -17.065 1.00 47.78 141 GLY A CA 1
ATOM 1172 C C . GLY A 1 141 ? 3.947 -15.589 -17.803 1.00 47.78 141 GLY A C 1
ATOM 1173 O O . GLY A 1 141 ? 4.764 -15.115 -18.580 1.00 47.78 141 GLY A O 1
ATOM 1174 N N . VAL A 1 142 ? 2.783 -14.972 -17.552 1.00 45.66 142 VAL A N 1
ATOM 1175 C CA . VAL A 1 142 ? 2.442 -13.665 -18.156 1.00 45.66 142 VAL A CA 1
ATOM 1176 C C . VAL A 1 142 ? 2.723 -12.537 -17.157 1.00 45.66 142 VAL A C 1
ATOM 1178 O O . VAL A 1 142 ? 2.011 -12.443 -16.149 1.00 45.66 142 VAL A O 1
ATOM 1181 N N . PRO A 1 143 ? 3.720 -11.661 -17.399 1.00 43.16 143 PRO A N 1
ATOM 1182 C CA . PRO A 1 143 ? 3.869 -10.434 -16.633 1.00 43.16 143 PRO A CA 1
ATOM 1183 C C . PRO A 1 143 ? 2.726 -9.490 -17.015 1.00 43.16 143 PRO A C 1
ATOM 1185 O O . PRO A 1 143 ? 2.786 -8.762 -18.000 1.00 43.16 143 PRO A O 1
ATOM 1188 N N . THR A 1 144 ? 1.639 -9.505 -16.247 1.00 44.22 144 THR A N 1
ATOM 1189 C CA . THR A 1 144 ? 0.615 -8.468 -16.373 1.00 44.22 144 THR A CA 1
ATOM 1190 C C . THR A 1 144 ? 1.205 -7.159 -15.864 1.00 44.22 144 THR A C 1
ATOM 1192 O O . THR A 1 144 ? 1.557 -7.077 -14.684 1.00 44.22 144 THR A O 1
ATOM 1195 N N . ILE A 1 145 ? 1.283 -6.137 -16.720 1.00 48.41 145 ILE A N 1
ATOM 1196 C CA . ILE A 1 145 ? 1.589 -4.755 -16.330 1.00 48.41 145 ILE A CA 1
ATOM 1197 C C . ILE A 1 145 ? 0.418 -4.272 -15.469 1.00 48.41 145 ILE A C 1
ATOM 1199 O O . ILE A 1 145 ? -0.562 -3.692 -15.935 1.00 48.41 145 ILE A O 1
ATOM 1203 N N . HIS A 1 146 ? 0.455 -4.606 -14.180 1.00 50.22 146 HIS A N 1
ATOM 1204 C CA . HIS A 1 146 ? -0.550 -4.142 -13.246 1.00 50.22 146 HIS A CA 1
ATOM 1205 C C . HIS A 1 146 ? -0.254 -2.673 -12.976 1.00 50.22 146 HIS A C 1
ATOM 1207 O O . HIS A 1 146 ? 0.715 -2.328 -12.299 1.00 50.22 146 HIS A O 1
ATOM 1213 N N . ASN A 1 147 ? -1.085 -1.791 -13.529 1.00 52.78 147 ASN A N 1
ATOM 1214 C CA . ASN A 1 147 ? -1.056 -0.392 -13.154 1.00 52.78 147 ASN A CA 1
ATOM 1215 C C . ASN A 1 147 ? -1.362 -0.319 -11.649 1.00 52.78 147 ASN A C 1
ATOM 1217 O O . ASN A 1 147 ? -2.502 -0.500 -11.231 1.00 52.78 147 ASN A O 1
ATOM 1221 N N . ASN A 1 148 ? -0.330 -0.101 -10.831 1.00 60.8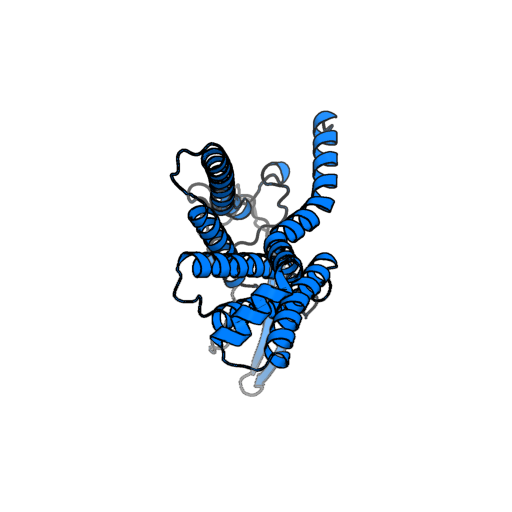8 148 ASN A N 1
ATOM 1222 C CA . ASN A 1 148 ? -0.447 0.029 -9.378 1.00 60.88 148 ASN A CA 1
ATOM 1223 C C . ASN A 1 148 ? -1.081 1.369 -8.966 1.00 60.88 148 ASN A C 1
ATOM 1225 O O . ASN A 1 148 ? -1.308 1.588 -7.781 1.00 60.88 148 ASN A O 1
ATOM 1229 N N . ALA A 1 149 ? -1.427 2.249 -9.916 1.00 61.03 149 ALA A N 1
ATOM 1230 C CA . ALA A 1 149 ? -2.109 3.516 -9.658 1.00 61.03 149 ALA A CA 1
ATOM 1231 C C . ALA A 1 149 ? -3.290 3.401 -8.666 1.00 61.03 149 ALA A C 1
ATOM 1233 O O . ALA A 1 149 ? -3.246 4.089 -7.648 1.00 61.03 149 ALA A O 1
ATOM 1234 N N . PRO A 1 150 ? -4.301 2.522 -8.853 1.00 65.19 150 PRO A N 1
ATOM 1235 C CA . PRO A 1 150 ? -5.383 2.347 -7.883 1.00 65.19 150 PRO A CA 1
ATOM 1236 C C . PRO A 1 150 ? -4.900 1.924 -6.490 1.00 65.19 150 PRO A C 1
ATOM 1238 O O . PRO A 1 150 ? -5.460 2.392 -5.503 1.00 65.19 150 PRO A O 1
ATOM 1241 N N . LYS A 1 151 ? -3.856 1.089 -6.380 1.00 68.69 151 LYS A N 1
ATOM 1242 C CA . LYS A 1 151 ? -3.272 0.717 -5.079 1.00 68.69 151 LYS A CA 1
ATOM 1243 C C . LYS A 1 151 ? -2.580 1.914 -4.425 1.00 68.69 151 LYS A C 1
ATOM 1245 O O . LYS A 1 151 ? -2.804 2.163 -3.245 1.00 68.69 151 LYS A O 1
ATOM 1250 N N . ASN A 1 152 ? -1.821 2.693 -5.193 1.00 69.88 152 ASN A N 1
ATOM 1251 C CA . ASN A 1 152 ? -1.098 3.867 -4.706 1.00 69.88 152 ASN A CA 1
ATOM 1252 C C . ASN A 1 152 ? -2.063 4.975 -4.255 1.00 69.88 152 ASN A C 1
ATOM 1254 O O . ASN A 1 152 ? -1.885 5.535 -3.176 1.00 69.88 152 ASN A O 1
ATOM 1258 N N . TYR A 1 153 ? -3.131 5.246 -5.017 1.00 73.25 153 TYR A N 1
ATOM 1259 C CA . TYR A 1 153 ? -4.181 6.189 -4.606 1.00 73.25 153 TYR A CA 1
ATOM 1260 C C . TYR A 1 153 ? -4.915 5.713 -3.352 1.00 73.25 153 TYR A C 1
ATOM 1262 O O . TYR A 1 153 ? -5.208 6.515 -2.469 1.00 73.25 153 TYR A O 1
ATOM 1270 N N . MET A 1 154 ? -5.169 4.407 -3.243 1.00 74.19 154 MET A N 1
ATOM 1271 C CA . MET A 1 154 ? -5.814 3.804 -2.080 1.00 74.19 154 MET A CA 1
ATOM 1272 C C . MET A 1 154 ? -4.940 3.890 -0.819 1.00 74.19 154 MET A C 1
ATOM 1274 O O . MET A 1 154 ? -5.439 4.206 0.260 1.00 74.19 154 MET A O 1
ATOM 1278 N N . GLN A 1 155 ? -3.626 3.703 -0.954 1.00 78.62 155 GLN A N 1
ATOM 1279 C CA . GLN A 1 155 ? -2.672 3.902 0.140 1.00 78.62 155 GLN A CA 1
ATOM 1280 C C . GLN A 1 155 ? -2.533 5.373 0.532 1.00 78.62 155 GLN A C 1
ATOM 1282 O O . GLN A 1 155 ? -2.539 5.690 1.721 1.00 78.62 155 GLN A O 1
ATOM 1287 N N . LEU A 1 156 ? -2.428 6.274 -0.447 1.00 76.88 156 LEU A N 1
ATOM 1288 C CA . LEU A 1 156 ? -2.342 7.711 -0.203 1.00 76.88 156 LEU A CA 1
ATOM 1289 C C . LEU A 1 156 ? -3.588 8.205 0.542 1.00 76.88 156 LEU A C 1
ATOM 1291 O O . LEU A 1 156 ? -3.461 8.851 1.581 1.00 76.88 156 LEU A O 1
ATOM 1295 N N . ALA A 1 157 ? -4.780 7.846 0.057 1.00 81.75 157 ALA A N 1
ATOM 1296 C CA . ALA A 1 157 ? -6.048 8.193 0.690 1.00 81.75 157 ALA A CA 1
ATOM 1297 C C . ALA A 1 157 ? -6.114 7.667 2.131 1.00 81.75 157 ALA A C 1
ATOM 1299 O O . ALA A 1 157 ? -6.417 8.428 3.047 1.00 81.75 157 ALA A O 1
ATOM 1300 N N . GLY A 1 158 ? -5.738 6.405 2.359 1.00 81.31 158 GLY A N 1
ATOM 1301 C CA . GLY A 1 158 ? -5.673 5.829 3.701 1.00 81.31 158 GLY A CA 1
ATOM 1302 C C . GLY A 1 158 ? -4.723 6.578 4.646 1.00 81.31 158 GLY A C 1
ATOM 1303 O O . GLY A 1 158 ? -5.089 6.868 5.784 1.00 81.31 158 GLY A O 1
ATOM 1304 N N . ARG A 1 159 ? -3.529 6.966 4.176 1.00 83.81 159 ARG A N 1
ATOM 1305 C CA . ARG A 1 159 ? -2.551 7.734 4.972 1.00 83.81 159 ARG A CA 1
ATOM 1306 C C . ARG A 1 159 ? -3.026 9.161 5.268 1.00 83.81 159 ARG A C 1
ATOM 1308 O O . ARG A 1 159 ? -2.878 9.613 6.399 1.00 83.81 159 ARG A O 1
ATOM 1315 N N . ILE A 1 160 ? -3.640 9.846 4.301 1.00 83.12 160 ILE A N 1
ATOM 1316 C CA . ILE A 1 160 ? -4.221 11.188 4.495 1.00 83.12 160 ILE A CA 1
ATOM 1317 C C . ILE A 1 160 ? -5.342 11.141 5.541 1.00 83.12 160 ILE A C 1
ATOM 1319 O O . ILE A 1 160 ? -5.372 11.964 6.456 1.00 83.12 160 ILE A O 1
ATOM 1323 N N . LEU A 1 161 ? -6.234 10.151 5.455 1.00 82.00 161 LEU A N 1
ATOM 1324 C CA . LEU A 1 161 ? -7.333 9.978 6.406 1.00 82.00 161 LEU A CA 1
ATOM 1325 C C . LEU A 1 161 ? -6.843 9.694 7.835 1.00 82.00 161 LEU A C 1
ATOM 1327 O O . LEU A 1 161 ? -7.437 10.191 8.794 1.00 82.00 161 LEU A O 1
ATOM 1331 N N . LEU A 1 162 ? -5.731 8.966 7.996 1.00 78.56 162 LEU A N 1
ATOM 1332 C CA . LEU A 1 162 ? -5.086 8.788 9.302 1.00 78.56 162 LEU A CA 1
ATOM 1333 C C . LEU A 1 162 ? -4.514 10.100 9.861 1.00 78.56 162 LEU A C 1
ATOM 1335 O O . LEU A 1 162 ? -4.660 10.360 11.053 1.00 78.56 162 LEU A O 1
ATOM 1339 N N . VAL A 1 163 ? -3.905 10.954 9.032 1.00 81.44 163 VAL A N 1
ATOM 1340 C CA . VAL A 1 163 ? -3.426 12.280 9.477 1.00 81.44 163 VAL A CA 1
ATOM 1341 C C . VAL A 1 163 ? -4.591 13.150 9.948 1.00 81.44 163 VAL A C 1
ATOM 1343 O O . VAL A 1 163 ? -4.517 13.757 11.017 1.00 81.44 163 VAL A O 1
ATOM 1346 N N . ILE A 1 164 ? -5.691 13.161 9.190 1.00 78.06 164 ILE A N 1
ATOM 1347 C CA . ILE A 1 164 ? -6.914 13.889 9.551 1.00 78.06 164 ILE A CA 1
ATOM 1348 C C . ILE A 1 164 ? -7.451 13.416 10.910 1.00 78.06 164 ILE A C 1
ATOM 1350 O O . ILE A 1 164 ? -7.866 14.244 11.718 1.00 78.06 164 ILE A O 1
ATOM 1354 N N . MET A 1 165 ? -7.369 12.117 11.217 1.00 76.00 165 MET A N 1
ATOM 1355 C CA . MET A 1 165 ? -7.740 11.582 12.532 1.00 76.00 165 MET A CA 1
ATOM 1356 C C . MET A 1 165 ? -6.959 12.233 13.671 1.00 76.00 165 MET A C 1
ATOM 1358 O O . MET A 1 165 ? -7.557 12.750 14.615 1.00 76.00 165 MET A O 1
ATOM 1362 N N . PHE A 1 166 ? -5.628 12.215 13.596 1.00 75.88 166 PHE A N 1
ATOM 1363 C CA . PHE A 1 166 ? -4.783 12.730 14.671 1.00 75.88 166 PHE A CA 1
ATOM 1364 C C . PHE A 1 166 ? -4.960 14.239 14.859 1.00 75.88 166 PHE A C 1
ATOM 1366 O O . PHE A 1 166 ? -4.933 14.709 15.994 1.00 75.88 166 PHE A O 1
ATOM 1373 N N . LEU A 1 167 ? -5.247 14.981 13.785 1.00 73.50 167 LEU A N 1
ATOM 1374 C CA . LEU A 1 167 ? -5.574 16.407 13.863 1.00 73.50 167 LEU A CA 1
ATOM 1375 C C . LEU A 1 167 ? -6.842 16.685 14.687 1.00 73.50 167 LEU A C 1
ATOM 1377 O O . LEU A 1 167 ? -6.904 17.701 15.372 1.00 73.50 167 LEU A O 1
ATOM 1381 N N . THR A 1 168 ? -7.833 15.785 14.699 1.00 72.25 168 THR A N 1
ATOM 1382 C CA . THR A 1 168 ? -9.051 15.969 15.521 1.00 72.25 168 THR A CA 1
ATOM 1383 C C . THR A 1 168 ? -8.833 15.758 17.021 1.00 72.25 168 THR A C 1
ATOM 1385 O O . THR A 1 168 ? -9.624 16.252 17.832 1.00 72.25 168 THR A O 1
ATOM 1388 N N . ILE A 1 169 ? -7.769 15.036 17.390 1.00 72.19 169 ILE A N 1
ATOM 1389 C CA . ILE A 1 169 ? -7.375 14.788 18.783 1.00 72.19 169 ILE A CA 1
ATOM 1390 C C . ILE A 1 169 ? -6.673 16.019 19.368 1.00 72.19 169 ILE A C 1
ATOM 1392 O O . ILE A 1 169 ? -6.716 16.215 20.583 1.00 72.19 169 ILE A O 1
ATOM 1396 N N . VAL A 1 170 ? -6.089 16.875 18.519 1.00 71.56 170 VAL A N 1
ATOM 1397 C CA . VAL A 1 170 ? -5.398 18.092 18.951 1.00 71.56 170 VAL A CA 1
ATOM 1398 C C . VAL A 1 170 ? -6.391 19.054 19.603 1.00 71.56 170 VAL A C 1
ATOM 1400 O O . VAL A 1 170 ? -7.272 19.631 18.961 1.00 71.56 170 VAL A O 1
ATOM 1403 N N . ARG A 1 171 ? -6.252 19.225 20.917 1.00 69.44 171 ARG A N 1
ATOM 1404 C CA . ARG A 1 171 ? -7.039 20.159 21.728 1.00 69.44 171 ARG A CA 1
ATOM 1405 C C . ARG A 1 171 ? -6.084 21.107 22.432 1.00 69.44 171 ARG A C 1
ATOM 1407 O O . ARG A 1 171 ? -5.289 20.664 23.254 1.00 69.44 171 ARG A O 1
ATOM 1414 N N . PHE A 1 172 ? -6.169 22.403 22.142 1.00 68.31 172 PHE A N 1
ATOM 1415 C CA . PHE A 1 172 ? -5.336 23.443 22.761 1.00 68.31 172 PHE A CA 1
ATOM 1416 C C . PHE A 1 172 ? -5.812 23.805 24.178 1.00 68.31 172 PHE A C 1
ATOM 1418 O O . PHE A 1 172 ? -6.072 24.961 24.491 1.00 68.31 172 PHE A O 1
ATOM 1425 N N . GLU A 1 173 ? -5.962 22.796 25.032 1.00 75.94 173 GLU A N 1
ATOM 1426 C CA . GLU A 1 173 ? -6.274 22.969 26.449 1.00 75.94 173 GLU A CA 1
ATOM 1427 C C . GLU A 1 173 ? -4.995 22.799 27.276 1.00 75.94 173 GLU A C 1
ATOM 1429 O O . GLU A 1 173 ? -4.242 21.844 27.077 1.00 75.94 173 GLU A O 1
ATOM 1434 N N . PHE A 1 174 ? -4.760 23.697 28.237 1.00 75.62 174 PHE A N 1
ATOM 1435 C CA . PHE A 1 174 ? -3.558 23.709 29.088 1.00 75.62 174 PHE A CA 1
ATOM 1436 C C . PHE A 1 174 ? -3.599 22.694 30.248 1.00 75.62 174 PHE A C 1
ATOM 1438 O O . PHE A 1 174 ? -2.936 22.863 31.269 1.00 75.62 174 PHE A O 1
ATOM 1445 N N . THR A 1 175 ? -4.366 21.613 30.112 1.00 86.44 175 THR A N 1
ATOM 1446 C CA . THR A 1 175 ? -4.389 20.516 31.086 1.00 86.44 175 THR A CA 1
ATOM 1447 C C . THR A 1 175 ? -3.234 19.551 30.822 1.00 86.44 175 THR A C 1
ATOM 1449 O O . THR A 1 175 ? -2.977 19.187 29.676 1.00 86.44 175 THR A O 1
ATOM 1452 N N . PHE A 1 176 ? -2.574 19.061 31.878 1.00 85.44 176 PHE A N 1
ATOM 1453 C CA . PHE A 1 176 ? -1.437 18.130 31.785 1.00 85.44 176 PHE A CA 1
ATOM 1454 C C . PHE A 1 176 ? -1.691 16.933 30.846 1.00 85.44 176 PHE A C 1
ATOM 1456 O O . PHE A 1 176 ? -0.888 16.643 29.959 1.00 85.44 176 PHE A O 1
ATOM 1463 N N . PHE A 1 177 ? -2.851 16.281 30.971 1.00 81.81 177 PHE A N 1
ATOM 1464 C CA . PHE A 1 177 ? -3.238 15.165 30.101 1.00 81.81 177 PHE A CA 1
ATOM 1465 C C . PHE A 1 177 ? -3.428 15.571 28.633 1.00 81.81 177 PHE A C 1
ATOM 1467 O O . PHE A 1 177 ? -3.109 14.788 27.737 1.00 81.81 177 PHE A O 1
ATOM 1474 N N . SER A 1 178 ? -3.933 16.777 28.372 1.00 82.06 178 SER A N 1
ATOM 1475 C CA . SER A 1 178 ? -4.126 17.301 27.016 1.00 82.06 178 SER A CA 1
ATOM 1476 C C . SER A 1 178 ? -2.784 17.612 26.348 1.00 82.06 178 SER A C 1
ATOM 1478 O O . SER A 1 178 ? -2.598 17.284 25.178 1.00 82.06 178 SER A O 1
ATOM 1480 N N . ILE A 1 179 ? -1.806 18.123 27.103 1.00 86.00 179 ILE A N 1
ATOM 1481 C CA . ILE A 1 179 ? -0.439 18.363 26.614 1.00 86.00 179 ILE A CA 1
ATOM 1482 C C . ILE A 1 179 ? 0.225 17.048 26.181 1.00 86.00 179 ILE A C 1
ATOM 1484 O O . ILE A 1 179 ? 0.748 16.964 25.071 1.00 86.00 179 ILE A O 1
ATOM 1488 N N . ILE A 1 180 ? 0.146 15.996 27.005 1.00 87.31 180 ILE A N 1
ATOM 1489 C CA . ILE A 1 180 ? 0.706 14.677 26.659 1.00 87.31 180 ILE A CA 1
ATOM 1490 C C . ILE A 1 180 ? 0.048 14.111 25.393 1.00 87.31 180 ILE A C 1
ATOM 1492 O O . ILE A 1 180 ? 0.748 13.659 24.485 1.00 87.31 180 ILE A O 1
ATOM 1496 N N . LYS A 1 181 ? -1.289 14.169 25.298 1.00 83.31 181 LYS A N 1
ATOM 1497 C CA . LYS A 1 181 ? -2.028 13.706 24.109 1.00 83.31 181 LYS A CA 1
ATOM 1498 C C . LYS A 1 181 ? -1.611 14.461 22.843 1.00 83.31 181 LYS A C 1
ATOM 1500 O O . LYS A 1 181 ? -1.433 13.830 21.803 1.00 83.31 181 LYS A O 1
ATOM 1505 N N . ASN A 1 182 ? -1.404 15.775 22.934 1.00 84.88 182 ASN A N 1
ATOM 1506 C CA . ASN A 1 182 ? -0.977 16.597 21.801 1.00 84.88 182 ASN A CA 1
ATOM 1507 C C . ASN A 1 182 ? 0.451 16.273 21.341 1.00 84.88 182 ASN A C 1
ATOM 1509 O O . ASN A 1 182 ? 0.691 16.203 20.138 1.00 84.88 182 ASN A O 1
ATOM 1513 N N . ILE A 1 183 ? 1.385 16.032 22.270 1.00 89.00 183 ILE A N 1
ATOM 1514 C CA . ILE A 1 183 ? 2.769 15.657 21.930 1.00 89.00 183 ILE A CA 1
ATOM 1515 C C . ILE A 1 183 ? 2.791 14.313 21.196 1.00 89.00 183 ILE A C 1
ATOM 1517 O O . ILE A 1 183 ? 3.389 14.202 20.126 1.00 89.00 183 ILE A O 1
ATOM 1521 N N . ILE A 1 184 ? 2.097 13.305 21.734 1.00 87.88 184 ILE A N 1
ATOM 1522 C CA . ILE A 1 184 ? 2.018 11.976 21.114 1.00 87.88 184 ILE A CA 1
ATOM 1523 C C . ILE A 1 184 ? 1.357 12.072 19.732 1.00 87.88 184 ILE A C 1
ATOM 1525 O O . ILE A 1 184 ? 1.891 11.542 18.759 1.00 87.88 184 ILE A O 1
ATOM 1529 N N . GLY A 1 185 ? 0.240 12.800 19.622 1.00 83.69 185 GLY A N 1
ATOM 1530 C CA . GLY A 1 185 ? -0.444 13.027 18.349 1.00 83.69 185 GLY A CA 1
ATOM 1531 C C . GLY A 1 185 ? 0.448 13.707 17.305 1.00 83.69 185 GLY A C 1
ATOM 1532 O O . GLY A 1 185 ? 0.479 13.272 16.156 1.00 83.69 185 GLY A O 1
ATOM 1533 N N . GLY A 1 186 ? 1.231 14.713 17.705 1.00 86.44 186 GLY A N 1
ATOM 1534 C CA . GLY A 1 186 ? 2.184 15.399 16.830 1.00 86.44 186 GLY A CA 1
ATOM 1535 C C . GLY A 1 186 ? 3.288 14.477 16.304 1.00 86.44 186 GLY A C 1
ATOM 1536 O O . GLY A 1 186 ? 3.568 14.482 15.105 1.00 86.44 186 GLY A O 1
ATOM 1537 N N . ILE A 1 187 ? 3.865 13.633 17.168 1.00 88.25 187 ILE A N 1
ATOM 1538 C CA . ILE A 1 187 ? 4.874 12.636 16.769 1.00 88.25 187 ILE A CA 1
ATOM 1539 C C . ILE A 1 187 ? 4.276 11.643 15.766 1.00 88.25 187 ILE A C 1
ATOM 1541 O O . ILE A 1 187 ? 4.880 11.377 14.728 1.00 88.25 187 ILE A O 1
ATOM 1545 N N . CYS A 1 188 ? 3.067 11.135 16.024 1.00 83.31 188 CYS A N 1
ATOM 1546 C CA . CYS A 1 188 ? 2.385 10.222 15.108 1.00 83.31 188 CYS A CA 1
ATOM 1547 C C . CYS A 1 188 ? 2.113 10.863 13.737 1.00 83.31 188 CYS A C 1
ATOM 1549 O O . CYS A 1 188 ? 2.369 10.226 12.714 1.00 83.31 188 CYS A O 1
ATOM 1551 N N . ILE A 1 189 ? 1.652 12.119 13.695 1.00 84.88 189 ILE A N 1
ATOM 1552 C CA . ILE A 1 189 ? 1.438 12.860 12.439 1.00 84.88 189 ILE A CA 1
ATOM 1553 C C . ILE A 1 189 ? 2.751 13.007 11.669 1.00 84.88 189 ILE A C 1
ATOM 1555 O O . ILE A 1 189 ? 2.778 12.748 10.466 1.00 84.88 189 ILE A O 1
ATOM 1559 N N . LEU A 1 190 ? 3.842 13.372 12.350 1.00 84.62 190 LEU A N 1
ATOM 1560 C CA . LEU A 1 190 ? 5.155 13.519 11.725 1.00 84.62 190 LEU A CA 1
ATOM 1561 C C . LEU A 1 190 ? 5.644 12.193 11.130 1.00 84.62 190 LEU A C 1
ATOM 1563 O O . LEU A 1 190 ? 6.096 12.168 9.990 1.00 84.62 190 LEU A O 1
ATOM 1567 N N . CYS A 1 191 ? 5.503 11.081 11.853 1.00 81.88 191 CYS A N 1
ATOM 1568 C CA . CYS A 1 191 ? 5.862 9.759 11.341 1.00 81.88 191 CYS A CA 1
ATOM 1569 C C . CYS A 1 191 ? 5.053 9.377 10.094 1.00 81.88 191 CYS A C 1
ATOM 1571 O O . CYS A 1 191 ? 5.624 8.870 9.129 1.00 81.88 191 CYS A O 1
ATOM 1573 N N . VAL A 1 192 ? 3.740 9.638 10.080 1.00 80.19 192 VAL A N 1
ATOM 1574 C CA . VAL A 1 192 ? 2.898 9.370 8.902 1.00 80.19 192 VAL A CA 1
ATOM 1575 C C . VAL A 1 192 ? 3.294 10.273 7.732 1.00 80.19 192 VAL A C 1
ATOM 1577 O O . VAL A 1 192 ? 3.398 9.789 6.606 1.00 80.19 192 VAL A O 1
ATOM 1580 N N . ALA A 1 193 ? 3.578 11.554 7.984 1.00 78.81 193 ALA A N 1
ATOM 1581 C CA . ALA A 1 193 ? 4.036 12.496 6.966 1.00 78.81 193 ALA A CA 1
ATOM 1582 C C . ALA A 1 193 ? 5.385 12.075 6.358 1.00 78.81 193 ALA A C 1
ATOM 1584 O O . ALA A 1 193 ? 5.521 12.043 5.136 1.00 78.81 193 ALA A O 1
ATOM 1585 N N . ILE A 1 194 ? 6.347 11.662 7.190 1.00 78.62 194 ILE A N 1
ATOM 1586 C CA . ILE A 1 194 ? 7.619 11.089 6.733 1.00 78.62 194 ILE A CA 1
ATOM 1587 C C . ILE A 1 194 ? 7.358 9.832 5.904 1.00 78.62 194 ILE A C 1
ATOM 1589 O O . ILE A 1 194 ? 7.933 9.694 4.836 1.00 78.62 194 ILE A O 1
ATOM 1593 N N . GLY A 1 195 ? 6.450 8.949 6.325 1.00 72.62 195 GLY A N 1
ATOM 1594 C CA . GLY A 1 195 ? 6.098 7.754 5.556 1.00 72.62 195 GLY A CA 1
ATOM 1595 C C . GLY A 1 195 ? 5.505 8.058 4.174 1.00 72.62 195 GLY A C 1
ATOM 1596 O O . GLY A 1 195 ? 5.743 7.304 3.235 1.00 72.62 195 GLY A O 1
ATOM 1597 N N . ILE A 1 196 ? 4.747 9.152 4.023 1.00 69.75 196 ILE A N 1
ATOM 1598 C CA . ILE A 1 196 ? 4.233 9.622 2.721 1.00 69.75 196 ILE A CA 1
ATOM 1599 C C . ILE A 1 196 ? 5.375 10.126 1.827 1.00 69.75 196 ILE A C 1
ATOM 1601 O O . ILE A 1 196 ? 5.340 9.901 0.621 1.00 69.75 196 ILE A O 1
ATOM 1605 N N . ILE A 1 197 ? 6.372 10.795 2.406 1.00 66.19 197 ILE A N 1
ATOM 1606 C CA . ILE A 1 197 ? 7.485 11.407 1.665 1.00 66.19 197 ILE A CA 1
ATOM 1607 C C . ILE A 1 197 ? 8.578 10.376 1.334 1.00 66.19 197 ILE A C 1
ATOM 1609 O O . ILE A 1 197 ? 9.157 10.406 0.250 1.00 66.19 197 ILE A O 1
ATOM 1613 N N . CYS A 1 198 ? 8.860 9.457 2.253 1.00 60.88 198 CYS A N 1
ATOM 1614 C CA . CYS A 1 198 ? 9.945 8.482 2.185 1.00 60.88 198 CYS A CA 1
ATOM 1615 C C . CYS A 1 198 ? 9.472 7.136 1.633 1.00 60.88 198 CYS A C 1
ATOM 1617 O O . CYS A 1 198 ? 9.651 6.099 2.271 1.00 60.88 198 CYS A O 1
ATOM 1619 N N . ASP A 1 199 ? 8.885 7.137 0.439 1.00 72.00 199 ASP A N 1
ATOM 1620 C CA . ASP A 1 199 ? 8.808 5.895 -0.321 1.00 72.00 199 ASP A CA 1
ATOM 1621 C C . ASP A 1 199 ? 10.187 5.612 -0.940 1.00 72.00 199 ASP A C 1
ATOM 1623 O O . ASP A 1 199 ? 10.662 6.337 -1.821 1.00 72.00 199 ASP A O 1
ATOM 1627 N N . ILE A 1 200 ? 10.860 4.587 -0.415 1.00 70.38 200 ILE A N 1
ATOM 1628 C CA . ILE A 1 200 ? 12.227 4.205 -0.785 1.00 70.38 200 ILE A CA 1
ATOM 1629 C C . ILE A 1 200 ? 12.295 3.851 -2.274 1.00 70.38 200 ILE A C 1
ATOM 1631 O O . ILE A 1 200 ? 13.247 4.255 -2.942 1.00 70.38 200 ILE A O 1
ATOM 1635 N N . GLU A 1 201 ? 11.278 3.177 -2.821 1.00 72.62 201 GLU A N 1
ATOM 1636 C CA . GLU A 1 201 ? 11.237 2.819 -4.243 1.00 72.62 201 GLU A CA 1
ATOM 1637 C C . GLU A 1 201 ? 11.077 4.055 -5.132 1.00 72.62 201 GLU A C 1
ATOM 1639 O O . GLU A 1 201 ? 11.744 4.172 -6.165 1.00 72.62 201 GLU A O 1
ATOM 1644 N N . MET A 1 202 ? 10.242 5.018 -4.724 1.00 77.00 202 MET A N 1
ATOM 1645 C CA . MET A 1 202 ? 10.102 6.280 -5.457 1.00 77.00 202 MET A CA 1
ATOM 1646 C C . MET A 1 202 ? 11.388 7.098 -5.412 1.00 77.00 202 MET A C 1
ATOM 1648 O O . MET A 1 202 ? 11.779 7.670 -6.431 1.00 77.00 202 MET A O 1
ATOM 1652 N N . ASN A 1 203 ? 12.051 7.149 -4.257 1.00 82.94 203 ASN A N 1
ATOM 1653 C CA . ASN A 1 203 ? 13.305 7.874 -4.114 1.00 82.94 203 ASN A CA 1
ATOM 1654 C C . ASN A 1 203 ? 14.409 7.227 -4.967 1.00 82.94 203 ASN A C 1
ATOM 1656 O O . ASN A 1 203 ? 15.048 7.923 -5.750 1.00 82.94 203 ASN A O 1
ATOM 1660 N N . LEU A 1 204 ? 14.536 5.894 -4.929 1.00 84.12 204 LEU A N 1
ATOM 1661 C CA . LEU A 1 204 ? 15.458 5.140 -5.784 1.00 84.12 204 LEU A CA 1
ATOM 1662 C C . LEU A 1 204 ? 15.181 5.394 -7.271 1.00 84.12 204 LEU A C 1
ATOM 1664 O O . LEU A 1 204 ? 16.091 5.735 -8.023 1.00 84.12 204 LEU A O 1
ATOM 1668 N N . THR A 1 205 ? 13.917 5.286 -7.693 1.00 85.12 205 THR A N 1
ATOM 1669 C CA . THR A 1 205 ? 13.505 5.546 -9.081 1.00 85.12 205 THR A CA 1
ATOM 1670 C C . THR A 1 205 ? 13.878 6.961 -9.511 1.00 85.12 205 THR A C 1
ATOM 1672 O O . THR A 1 205 ? 14.389 7.164 -10.609 1.00 85.12 205 THR A O 1
ATOM 1675 N N . ARG A 1 206 ? 13.647 7.954 -8.646 1.00 85.62 206 ARG A N 1
ATOM 1676 C CA . ARG A 1 206 ? 13.968 9.357 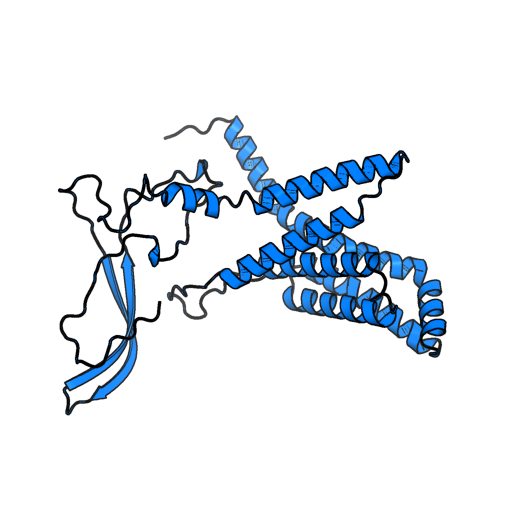-8.920 1.00 85.62 206 ARG A CA 1
ATOM 1677 C C . ARG A 1 206 ? 15.472 9.594 -9.024 1.00 85.62 206 ARG A C 1
ATOM 1679 O O . ARG A 1 206 ? 15.889 10.375 -9.870 1.00 85.62 206 ARG A O 1
ATOM 1686 N N . THR A 1 207 ? 16.274 8.935 -8.191 1.00 87.56 207 THR A N 1
ATOM 1687 C CA . THR A 1 207 ? 17.738 9.018 -8.255 1.00 87.56 207 THR A CA 1
ATOM 1688 C C . THR A 1 207 ? 18.282 8.367 -9.525 1.00 87.56 207 THR A C 1
ATOM 1690 O O . THR A 1 207 ? 19.135 8.954 -10.185 1.00 87.56 207 THR A O 1
ATOM 1693 N N . LEU A 1 208 ? 17.774 7.186 -9.895 1.00 88.38 208 LEU A N 1
ATOM 1694 C CA . LEU A 1 208 ? 18.223 6.457 -11.086 1.00 88.38 208 LEU A CA 1
ATOM 1695 C C . LEU A 1 208 ? 17.811 7.144 -12.393 1.00 88.38 208 LEU A C 1
ATOM 1697 O O . LEU A 1 208 ? 18.586 7.151 -13.341 1.00 88.38 208 LEU A O 1
ATOM 1701 N N . LEU A 1 209 ? 16.610 7.725 -12.441 1.00 88.31 209 LEU A N 1
ATOM 1702 C CA . LEU A 1 209 ? 16.062 8.400 -13.623 1.00 88.31 209 LEU A CA 1
ATOM 1703 C C . LEU A 1 209 ? 16.277 9.919 -13.597 1.00 88.31 209 LEU A C 1
ATOM 1705 O O . LEU A 1 209 ? 15.542 10.657 -14.255 1.00 88.31 209 LEU A O 1
ATOM 1709 N N . ASN A 1 210 ? 17.233 10.407 -12.804 1.00 88.88 210 ASN A N 1
ATOM 1710 C CA . ASN A 1 210 ? 17.577 11.821 -12.833 1.00 88.88 210 ASN A CA 1
ATOM 1711 C C . ASN A 1 210 ? 18.142 12.186 -14.215 1.00 88.88 210 ASN A C 1
ATOM 1713 O O . ASN A 1 210 ? 18.935 11.428 -14.773 1.00 88.88 210 ASN A O 1
ATOM 1717 N N . ALA A 1 211 ? 17.769 13.353 -14.743 1.00 77.94 211 ALA A N 1
ATOM 1718 C CA . ALA A 1 211 ? 18.126 13.780 -16.097 1.00 77.94 211 ALA A CA 1
ATOM 1719 C C . ALA A 1 211 ? 19.647 13.884 -16.310 1.00 77.94 211 ALA A C 1
ATOM 1721 O O . ALA A 1 211 ? 20.134 13.602 -17.399 1.00 77.94 211 ALA A O 1
ATOM 1722 N N . ASP A 1 212 ? 20.402 14.210 -15.258 1.00 81.56 212 ASP A N 1
ATOM 1723 C CA . ASP A 1 212 ? 21.869 14.274 -15.316 1.00 81.56 212 ASP A CA 1
ATOM 1724 C C . ASP A 1 212 ? 22.528 12.888 -15.434 1.00 81.56 212 ASP A C 1
ATOM 1726 O O . ASP A 1 212 ? 23.682 12.767 -15.840 1.00 81.56 212 ASP A O 1
ATOM 1730 N N . VAL A 1 213 ? 21.813 11.829 -15.040 1.00 81.75 213 VAL A N 1
ATOM 1731 C CA . VAL A 1 213 ? 22.342 10.462 -14.920 1.00 81.75 213 VAL A CA 1
ATOM 1732 C C . VAL A 1 213 ? 21.830 9.567 -16.047 1.00 81.75 213 VAL A C 1
ATOM 1734 O O . VAL A 1 213 ? 22.575 8.730 -16.568 1.00 81.75 213 VAL A O 1
ATOM 1737 N N . TYR A 1 214 ? 20.565 9.736 -16.437 1.00 89.88 214 TYR A N 1
ATOM 1738 C CA . TYR A 1 214 ? 19.887 8.857 -17.377 1.00 89.88 214 TYR A CA 1
ATOM 1739 C C . TYR A 1 214 ? 19.125 9.636 -18.448 1.00 89.88 214 TYR A C 1
ATOM 1741 O O . TYR A 1 214 ? 18.136 10.311 -18.171 1.00 89.88 214 TYR A O 1
ATOM 1749 N N . ASP A 1 215 ? 19.552 9.456 -19.696 1.00 88.06 215 ASP A N 1
ATOM 1750 C CA . ASP A 1 215 ? 18.831 9.909 -20.881 1.00 88.06 215 ASP A CA 1
ATOM 1751 C C . ASP A 1 215 ? 18.305 8.687 -21.635 1.00 88.06 215 ASP A C 1
ATOM 1753 O O . ASP A 1 215 ? 19.080 7.836 -22.081 1.00 88.06 215 ASP A O 1
ATOM 1757 N N . LYS A 1 216 ? 16.979 8.610 -21.779 1.00 89.06 216 LYS A N 1
ATOM 1758 C CA . LYS A 1 216 ? 16.294 7.515 -22.475 1.00 89.06 216 LYS A CA 1
ATOM 1759 C C . LYS A 1 216 ? 16.515 7.518 -23.988 1.00 89.06 216 LYS A C 1
ATOM 1761 O O . LYS A 1 216 ? 16.255 6.509 -24.630 1.00 89.06 216 LYS A O 1
ATOM 1766 N N . SER A 1 217 ? 16.954 8.638 -24.560 1.00 87.94 217 SER A N 1
ATOM 1767 C CA . SER A 1 217 ? 17.178 8.787 -26.005 1.00 87.94 217 SER A CA 1
ATOM 1768 C C . SER A 1 217 ? 18.489 8.137 -26.448 1.00 87.94 217 SER A C 1
ATOM 1770 O O . SER A 1 217 ? 18.728 7.941 -27.637 1.00 87.94 217 SER A O 1
ATOM 1772 N N . ILE A 1 218 ? 19.358 7.807 -25.489 1.00 87.69 218 ILE A N 1
ATOM 1773 C CA . ILE A 1 218 ? 20.700 7.298 -25.734 1.00 87.69 218 ILE A CA 1
ATOM 1774 C C . ILE A 1 218 ? 20.764 5.842 -25.286 1.00 87.69 218 ILE A C 1
ATOM 1776 O O . ILE A 1 218 ? 20.395 5.501 -24.162 1.00 87.69 218 ILE A O 1
ATOM 1780 N N . ARG A 1 219 ? 21.310 4.981 -26.151 1.00 89.38 219 ARG A N 1
ATOM 1781 C CA . ARG A 1 219 ? 21.536 3.567 -25.835 1.00 89.38 219 ARG A CA 1
ATOM 1782 C C . ARG A 1 219 ? 22.340 3.415 -24.530 1.00 89.38 219 ARG A C 1
ATOM 1784 O O . ARG A 1 219 ? 23.373 4.076 -24.370 1.00 89.38 219 ARG A O 1
ATOM 1791 N N . PRO A 1 220 ? 21.944 2.507 -23.620 1.00 85.69 220 PRO A N 1
ATOM 1792 C CA . PRO A 1 220 ? 22.648 2.281 -22.368 1.00 85.69 220 PRO A CA 1
ATOM 1793 C C . PRO A 1 220 ? 23.926 1.468 -22.604 1.00 85.69 220 PRO A C 1
ATOM 1795 O O . PRO A 1 220 ? 23.948 0.240 -22.523 1.00 85.69 220 PRO A O 1
ATOM 1798 N N . ALA A 1 221 ? 25.010 2.179 -22.900 1.00 86.88 221 ALA A N 1
ATOM 1799 C CA . ALA A 1 221 ? 26.366 1.650 -22.976 1.00 86.88 221 ALA A CA 1
ATOM 1800 C C . ALA A 1 221 ? 27.326 2.566 -22.201 1.00 86.88 221 ALA A C 1
ATOM 1802 O O . ALA A 1 221 ? 27.101 3.774 -22.118 1.00 86.88 221 ALA A O 1
ATOM 1803 N N . LEU A 1 222 ? 28.373 1.987 -21.600 1.00 85.56 222 LEU A N 1
ATOM 1804 C CA . LEU A 1 222 ? 29.416 2.760 -20.912 1.00 85.56 222 LEU A CA 1
ATOM 1805 C C . LEU A 1 222 ? 30.378 3.364 -21.933 1.00 85.56 222 LEU A C 1
ATOM 1807 O O . LEU A 1 222 ? 30.651 4.560 -21.891 1.00 85.56 222 LEU A O 1
ATOM 1811 N N . ASN A 1 223 ? 30.827 2.548 -22.887 1.00 88.00 223 ASN A N 1
ATOM 1812 C CA . ASN A 1 223 ? 31.580 3.007 -24.041 1.00 88.00 223 ASN A CA 1
ATOM 1813 C C . ASN A 1 223 ? 30.754 2.875 -25.318 1.00 88.00 223 ASN A C 1
ATOM 1815 O O . ASN A 1 223 ? 29.934 1.973 -25.475 1.00 88.00 223 ASN A O 1
ATOM 1819 N N . HIS A 1 224 ? 31.056 3.723 -26.296 1.00 83.75 224 HIS A N 1
ATOM 1820 C CA . HIS A 1 224 ? 30.391 3.714 -27.600 1.00 83.75 224 HIS A CA 1
ATOM 1821 C C . HIS A 1 224 ? 30.605 2.396 -28.362 1.00 83.75 224 HIS A C 1
ATOM 1823 O O . HIS A 1 224 ? 29.764 2.001 -29.165 1.00 83.75 224 HIS A O 1
ATOM 1829 N N . ARG A 1 225 ? 31.723 1.711 -28.087 1.00 88.62 225 ARG A N 1
ATOM 1830 C CA . ARG A 1 225 ? 32.104 0.435 -28.706 1.00 88.62 225 ARG A CA 1
ATOM 1831 C C . ARG A 1 225 ? 31.455 -0.785 -28.055 1.00 88.62 225 ARG A C 1
ATOM 1833 O O . ARG A 1 225 ? 31.478 -1.855 -28.653 1.00 88.62 225 ARG A O 1
ATOM 1840 N N . ASP A 1 226 ? 30.904 -0.646 -26.852 1.00 89.94 226 ASP A N 1
ATOM 1841 C CA . ASP A 1 226 ? 30.325 -1.783 -26.142 1.00 89.94 226 ASP A CA 1
ATOM 1842 C C . ASP A 1 226 ? 29.009 -2.184 -26.809 1.00 89.94 226 ASP A C 1
ATOM 1844 O O . ASP A 1 226 ? 28.212 -1.325 -27.193 1.00 89.94 226 ASP A O 1
ATOM 1848 N N . VAL A 1 227 ? 28.756 -3.485 -26.931 1.00 88.06 227 VAL A N 1
ATOM 1849 C CA . VAL A 1 227 ? 27.521 -4.022 -27.517 1.00 88.06 227 VAL A CA 1
ATOM 1850 C C . VAL A 1 227 ? 26.459 -4.175 -26.425 1.00 88.06 227 VAL A C 1
ATOM 1852 O O . VAL A 1 227 ? 26.747 -4.659 -25.331 1.00 88.06 227 VAL A O 1
ATOM 1855 N N . THR A 1 228 ? 25.223 -3.762 -26.715 1.00 90.00 228 THR A N 1
ATOM 1856 C CA . THR A 1 228 ? 24.071 -4.016 -25.837 1.00 90.00 228 THR A CA 1
ATOM 1857 C C . THR A 1 228 ? 23.373 -5.272 -26.334 1.00 90.00 228 THR A C 1
ATOM 1859 O O . THR A 1 228 ? 22.709 -5.241 -27.367 1.00 90.00 228 THR A O 1
ATOM 1862 N N . ASN A 1 229 ? 23.528 -6.378 -25.610 1.00 90.94 229 ASN A N 1
ATOM 1863 C CA . ASN A 1 229 ? 22.843 -7.620 -25.951 1.00 90.94 229 ASN A CA 1
ATOM 1864 C C . ASN A 1 229 ? 21.374 -7.524 -25.530 1.00 90.94 229 ASN A C 1
ATOM 1866 O O . ASN A 1 229 ? 21.076 -7.303 -24.352 1.00 90.94 229 ASN A O 1
ATOM 1870 N N . VAL A 1 230 ? 20.482 -7.700 -26.502 1.00 91.31 230 VAL A N 1
ATOM 1871 C CA . VAL A 1 230 ? 19.035 -7.757 -26.303 1.00 91.31 230 VAL A CA 1
ATOM 1872 C C . VAL A 1 230 ? 18.592 -9.174 -26.631 1.00 91.31 230 VAL A C 1
ATOM 1874 O O . VAL A 1 230 ? 18.721 -9.622 -27.768 1.00 91.31 230 VAL A O 1
ATOM 1877 N N . SER A 1 231 ? 18.098 -9.883 -25.624 1.00 91.50 231 SER A N 1
ATOM 1878 C CA . SER A 1 231 ? 17.431 -11.165 -25.813 1.00 91.50 231 SER A CA 1
ATOM 1879 C C . SER A 1 231 ? 15.962 -10.908 -26.101 1.00 91.50 231 SER A C 1
ATOM 1881 O O . SER A 1 231 ? 15.304 -10.161 -25.375 1.00 91.50 231 SER A O 1
ATOM 1883 N N . PHE A 1 232 ? 15.467 -11.536 -27.155 1.00 89.31 232 PHE A N 1
ATOM 1884 C CA . PHE A 1 232 ? 14.099 -11.407 -27.623 1.00 89.31 232 PHE A CA 1
ATOM 1885 C C . PHE A 1 232 ? 13.457 -12.787 -27.637 1.00 89.31 232 PHE A C 1
ATOM 1887 O O . PHE A 1 232 ? 14.038 -13.729 -28.174 1.00 89.31 232 PHE A O 1
ATOM 1894 N N . ASP A 1 233 ? 12.272 -12.888 -27.051 1.00 88.50 233 ASP A N 1
ATOM 1895 C CA . ASP A 1 233 ? 11.457 -14.093 -27.067 1.00 88.50 233 ASP A CA 1
ATOM 1896 C C . ASP A 1 233 ? 10.028 -13.762 -27.497 1.00 88.50 233 ASP A C 1
ATOM 1898 O O . ASP A 1 233 ? 9.491 -12.695 -27.174 1.00 88.50 233 ASP A O 1
ATOM 1902 N N . LEU A 1 234 ? 9.424 -14.688 -28.237 1.00 86.31 234 LEU A N 1
ATOM 1903 C CA . LEU A 1 234 ? 8.106 -14.531 -28.828 1.00 86.31 234 LEU A CA 1
ATOM 1904 C C . LEU A 1 234 ? 7.210 -15.682 -28.395 1.00 86.31 234 LEU A C 1
ATOM 1906 O O . LEU A 1 234 ? 7.445 -16.840 -28.730 1.00 86.31 234 LEU A O 1
ATOM 1910 N N . SER A 1 235 ? 6.135 -15.347 -27.695 1.00 86.81 235 SER A N 1
ATOM 1911 C CA . SER A 1 235 ? 5.144 -16.311 -27.235 1.00 86.81 235 SER A CA 1
ATOM 1912 C C . SER A 1 235 ? 3.815 -16.068 -27.940 1.00 86.81 235 SER A C 1
ATOM 1914 O O . SER A 1 235 ? 3.150 -15.058 -27.708 1.00 86.81 235 SER A O 1
ATOM 1916 N N . LEU A 1 236 ? 3.407 -17.000 -28.804 1.00 86.69 236 LEU A N 1
ATOM 1917 C CA . LEU A 1 236 ? 2.103 -16.950 -29.463 1.00 86.69 236 LEU A CA 1
ATOM 1918 C C . LEU A 1 236 ? 0.994 -17.178 -28.428 1.00 86.69 236 LEU A C 1
ATOM 1920 O O . LEU A 1 236 ? 0.931 -18.236 -27.806 1.00 86.69 236 LEU A O 1
ATOM 1924 N N . ALA A 1 237 ? 0.112 -16.194 -28.253 1.00 83.44 237 ALA A N 1
ATOM 1925 C CA . ALA A 1 237 ? -1.034 -16.310 -27.357 1.00 83.44 237 ALA A CA 1
ATOM 1926 C C . ALA A 1 237 ? -2.220 -16.972 -28.064 1.00 83.44 237 ALA A C 1
ATOM 1928 O O . ALA A 1 237 ? -2.834 -17.892 -27.530 1.00 83.44 237 ALA A O 1
ATOM 1929 N N . GLN A 1 238 ? -2.549 -16.488 -29.264 1.00 84.62 238 GLN A N 1
ATOM 1930 C CA . GLN A 1 238 ? -3.690 -16.964 -30.037 1.00 84.62 238 GLN A CA 1
ATOM 1931 C C . GLN A 1 238 ? -3.513 -16.655 -31.527 1.00 84.62 238 GLN A C 1
ATOM 1933 O O . GLN A 1 238 ? -3.086 -15.560 -31.892 1.00 84.62 238 GLN A O 1
ATOM 1938 N N . LEU A 1 239 ? -3.914 -17.595 -32.383 1.00 87.94 239 LEU A N 1
ATOM 1939 C CA . LEU A 1 239 ? -4.188 -17.341 -33.796 1.00 87.94 239 LEU A CA 1
ATOM 1940 C C . LEU A 1 239 ? -5.622 -16.811 -33.918 1.00 87.94 239 LEU A C 1
ATOM 1942 O O . LEU A 1 239 ? -6.561 -17.512 -33.544 1.00 87.94 239 LEU A O 1
ATOM 1946 N N . ILE A 1 240 ? -5.772 -15.554 -34.339 1.00 86.88 240 ILE A N 1
ATOM 1947 C CA . ILE A 1 240 ? -7.069 -14.870 -34.420 1.00 86.88 240 ILE A CA 1
ATOM 1948 C C . ILE A 1 240 ? -7.756 -15.231 -35.733 1.00 86.88 240 ILE A C 1
ATOM 1950 O O . ILE A 1 240 ? -8.906 -15.657 -35.706 1.00 86.88 240 ILE A O 1
ATOM 1954 N N . ASP A 1 241 ? -7.048 -15.065 -36.852 1.00 87.50 241 ASP A N 1
ATOM 1955 C CA . ASP A 1 241 ? -7.584 -15.315 -38.188 1.00 87.50 241 ASP A CA 1
ATOM 1956 C C . ASP A 1 241 ? -6.468 -15.605 -39.203 1.00 87.50 241 ASP A C 1
ATOM 1958 O O . ASP A 1 241 ? -5.310 -15.214 -39.005 1.00 87.50 241 ASP A O 1
ATOM 1962 N N . VAL A 1 242 ? -6.824 -16.304 -40.280 1.00 90.12 242 VAL A N 1
ATOM 1963 C CA . VAL A 1 242 ? -5.951 -16.607 -41.418 1.00 90.12 242 VAL A CA 1
ATOM 1964 C C . VAL A 1 242 ? -6.715 -16.319 -42.706 1.00 90.12 242 VAL A C 1
ATOM 1966 O O . VAL A 1 242 ? -7.581 -17.092 -43.112 1.00 90.12 242 VAL A O 1
ATOM 1969 N N . ASP A 1 243 ? -6.351 -15.229 -43.375 1.00 87.50 243 ASP A N 1
ATOM 1970 C CA . ASP A 1 243 ? -6.878 -14.870 -44.686 1.00 87.50 243 ASP A CA 1
ATOM 1971 C C . ASP A 1 243 ? -5.946 -15.403 -45.777 1.00 87.50 243 ASP A C 1
ATOM 1973 O O . ASP A 1 243 ? -4.929 -14.801 -46.128 1.00 87.50 243 ASP A O 1
ATOM 1977 N N . GLU A 1 244 ? -6.300 -16.563 -46.323 1.00 88.00 244 GLU A N 1
AT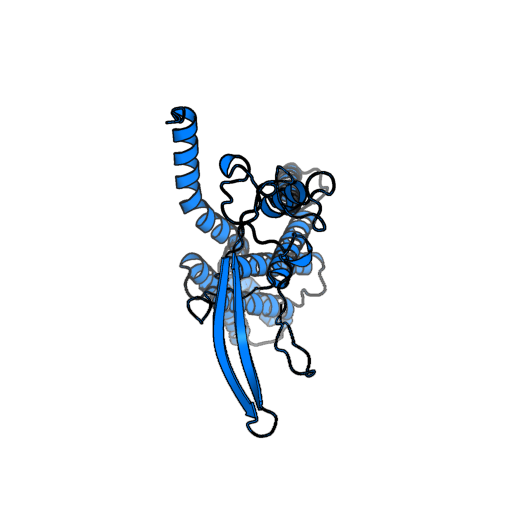OM 1978 C CA . GLU A 1 244 ? -5.523 -17.227 -47.368 1.00 88.00 244 GLU A CA 1
ATOM 1979 C C . GLU A 1 244 ? -5.519 -16.443 -48.690 1.00 88.00 244 GLU A C 1
ATOM 1981 O O . GLU A 1 244 ? -4.508 -16.425 -49.394 1.00 88.00 244 GLU A O 1
ATOM 1986 N N . LYS A 1 245 ? -6.618 -15.747 -49.019 1.00 89.69 245 LYS A N 1
ATOM 1987 C CA . LYS A 1 245 ? -6.747 -15.000 -50.278 1.00 89.69 245 LYS A CA 1
ATOM 1988 C C . LYS A 1 245 ? -5.793 -13.810 -50.307 1.00 89.69 245 LYS A C 1
ATOM 1990 O O . LYS A 1 245 ? -5.201 -13.531 -51.348 1.00 89.69 245 LYS A O 1
ATOM 1995 N N . ASN A 1 246 ? -5.661 -13.124 -49.174 1.00 85.88 246 ASN A N 1
ATOM 1996 C CA . ASN A 1 246 ? -4.776 -11.972 -49.030 1.00 85.88 246 ASN A CA 1
ATOM 1997 C C . ASN A 1 246 ? -3.396 -12.336 -48.450 1.00 85.88 246 ASN A C 1
ATOM 1999 O O . ASN A 1 246 ? -2.531 -11.470 -48.370 1.00 85.88 246 ASN A O 1
ATOM 2003 N N . GLN A 1 247 ? -3.176 -13.605 -48.084 1.00 86.31 247 GLN A N 1
ATOM 2004 C CA . GLN A 1 247 ? -1.958 -14.109 -47.436 1.00 86.31 247 GLN A CA 1
ATOM 2005 C C . GLN A 1 247 ? -1.628 -13.382 -46.118 1.00 86.31 247 GLN A C 1
ATOM 2007 O O . GLN A 1 247 ? -0.465 -13.110 -45.816 1.00 86.31 247 GLN A O 1
ATOM 2012 N N . ILE A 1 248 ? -2.657 -13.073 -45.323 1.00 87.38 248 ILE A N 1
ATOM 2013 C CA . ILE A 1 248 ? -2.533 -12.348 -44.051 1.00 87.38 248 ILE A CA 1
ATOM 2014 C C . ILE A 1 248 ? -2.833 -13.296 -42.891 1.00 87.38 248 ILE A C 1
ATOM 2016 O O . ILE A 1 248 ? -3.829 -14.015 -42.888 1.00 87.38 248 ILE A O 1
ATOM 2020 N N . ILE A 1 249 ? -1.968 -13.275 -41.878 1.00 88.56 249 ILE A N 1
ATOM 2021 C CA . ILE A 1 249 ? -2.149 -14.024 -40.634 1.00 88.56 249 ILE A CA 1
ATOM 2022 C C . ILE A 1 249 ? -2.281 -13.026 -39.486 1.00 88.56 249 ILE A C 1
ATOM 2024 O O . ILE A 1 249 ? -1.367 -12.242 -39.224 1.00 88.56 249 ILE A O 1
ATOM 2028 N N . THR A 1 250 ? -3.396 -13.085 -38.763 1.00 87.81 250 THR A N 1
ATOM 2029 C CA . THR A 1 250 ? -3.650 -12.241 -37.595 1.00 87.81 250 THR A CA 1
ATOM 2030 C C . THR A 1 250 ? -3.437 -13.054 -36.323 1.00 87.81 250 THR A C 1
ATOM 2032 O O . THR A 1 250 ? -4.136 -14.029 -36.054 1.00 87.81 250 THR A O 1
ATOM 2035 N N . THR A 1 251 ? -2.477 -12.646 -35.494 1.00 85.94 251 THR A N 1
ATOM 2036 C CA . THR A 1 251 ? -2.131 -13.345 -34.245 1.00 85.94 251 THR A CA 1
ATOM 2037 C C . THR A 1 251 ? -2.000 -12.383 -33.080 1.00 85.94 251 THR A C 1
ATOM 2039 O O . THR A 1 251 ? -1.450 -11.295 -33.232 1.00 85.94 251 THR A O 1
ATOM 2042 N N . ASN A 1 252 ? -2.411 -12.828 -31.898 1.00 85.31 252 ASN A N 1
ATOM 2043 C CA . ASN A 1 252 ? -2.053 -12.200 -30.636 1.00 85.31 252 ASN A CA 1
ATOM 2044 C C . ASN A 1 252 ? -0.7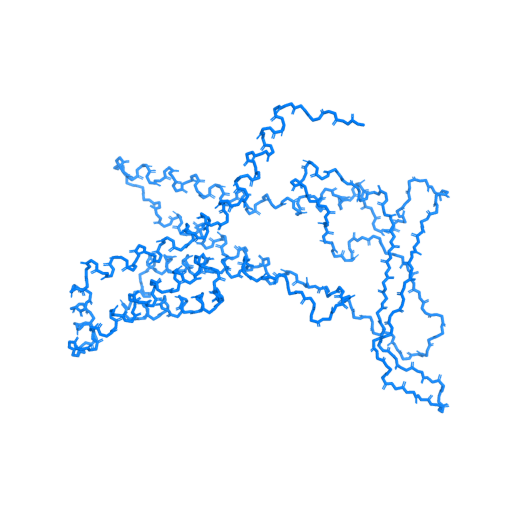53 -12.829 -30.115 1.00 85.31 252 ASN A C 1
ATOM 2046 O O . ASN A 1 252 ? -0.685 -14.048 -29.938 1.00 85.31 252 ASN A O 1
ATOM 2050 N N . GLN A 1 253 ? 0.273 -12.015 -29.886 1.00 82.75 253 GLN A N 1
ATOM 2051 C CA . GLN A 1 253 ? 1.607 -12.470 -29.499 1.00 82.75 253 GLN A CA 1
ATOM 2052 C C . GLN A 1 253 ? 2.144 -11.626 -28.342 1.00 82.75 253 GLN A C 1
ATOM 2054 O O . GLN A 1 253 ? 1.942 -10.414 -28.298 1.00 82.75 253 GLN A O 1
ATOM 2059 N N . TRP A 1 254 ? 2.865 -12.271 -27.428 1.00 83.50 254 TRP A N 1
ATOM 2060 C CA . TRP A 1 254 ? 3.619 -11.617 -26.368 1.00 83.50 254 TRP A CA 1
ATOM 2061 C C . TRP A 1 254 ? 5.085 -11.548 -26.756 1.00 83.50 254 TRP A C 1
ATOM 2063 O O . TRP A 1 254 ? 5.697 -12.560 -27.100 1.00 83.50 254 TRP A O 1
ATOM 2073 N N . ILE A 1 255 ? 5.647 -10.352 -26.653 1.00 83.44 255 ILE A N 1
ATOM 2074 C CA . ILE A 1 255 ? 7.061 -10.101 -26.887 1.00 83.44 255 ILE A CA 1
ATOM 2075 C C . ILE A 1 255 ? 7.731 -9.896 -25.533 1.00 83.44 255 ILE A C 1
ATOM 2077 O O . ILE A 1 255 ? 7.378 -8.974 -24.797 1.00 83.44 255 ILE A O 1
ATOM 2081 N N . THR A 1 256 ? 8.715 -10.735 -25.216 1.00 85.06 256 THR A N 1
ATOM 2082 C CA . THR A 1 256 ? 9.561 -10.564 -24.032 1.00 85.06 256 THR A CA 1
ATOM 2083 C C . THR A 1 256 ? 10.935 -10.088 -24.468 1.00 85.06 256 THR A C 1
ATOM 2085 O O . THR A 1 256 ? 11.633 -10.762 -25.221 1.00 85.06 256 THR A O 1
ATOM 2088 N N . MET A 1 257 ? 11.334 -8.917 -23.976 1.00 86.19 257 MET A N 1
ATOM 2089 C CA . MET A 1 257 ? 12.654 -8.344 -24.221 1.00 86.19 257 MET A CA 1
ATOM 2090 C C . MET A 1 257 ? 13.430 -8.281 -22.917 1.00 86.19 257 MET A C 1
ATOM 2092 O O . MET A 1 257 ? 12.929 -7.780 -21.911 1.00 86.19 257 MET A O 1
ATOM 2096 N N . ILE A 1 258 ? 14.667 -8.764 -22.943 1.00 89.94 258 ILE A N 1
ATOM 2097 C CA . ILE A 1 258 ? 15.568 -8.733 -21.796 1.00 89.94 258 ILE A CA 1
ATOM 2098 C C . ILE A 1 258 ? 16.885 -8.119 -22.249 1.00 89.94 258 ILE A C 1
ATOM 2100 O O . ILE A 1 258 ? 17.553 -8.634 -23.142 1.00 89.94 258 ILE A O 1
ATOM 2104 N N . TRP A 1 259 ? 17.281 -7.025 -21.608 1.00 91.06 259 TRP A N 1
ATOM 2105 C CA . TRP A 1 259 ? 18.578 -6.392 -21.820 1.00 91.06 259 TRP A CA 1
ATOM 2106 C C . TRP A 1 259 ? 19.191 -5.981 -20.485 1.00 91.06 259 TRP A C 1
ATOM 2108 O O . TRP A 1 259 ? 18.518 -5.921 -19.453 1.00 91.06 259 TRP A O 1
ATOM 2118 N N . ARG A 1 260 ? 20.497 -5.708 -20.497 1.00 89.56 260 ARG A N 1
ATOM 2119 C CA . ARG A 1 260 ? 21.228 -5.233 -19.321 1.00 89.56 260 ARG A CA 1
ATOM 2120 C C . ARG A 1 260 ? 21.587 -3.765 -19.488 1.00 89.56 260 ARG A C 1
ATOM 2122 O O . ARG A 1 260 ? 22.378 -3.431 -20.364 1.00 89.56 260 ARG A O 1
ATOM 2129 N N . ASP A 1 261 ? 21.065 -2.923 -18.604 1.00 90.69 261 ASP A N 1
ATOM 2130 C CA . ASP A 1 261 ? 21.402 -1.502 -18.546 1.00 90.69 261 ASP A CA 1
ATOM 2131 C C . ASP A 1 261 ? 22.488 -1.242 -17.478 1.00 90.69 261 ASP A C 1
ATOM 2133 O O . ASP A 1 261 ? 22.252 -1.456 -16.284 1.00 90.69 261 ASP A O 1
ATOM 2137 N N . PRO A 1 262 ? 23.704 -0.806 -17.859 1.00 88.81 262 PRO A N 1
ATOM 2138 C CA . PRO A 1 262 ? 24.770 -0.518 -16.905 1.00 88.81 262 PRO A CA 1
ATOM 2139 C C . PRO A 1 262 ? 24.546 0.755 -16.076 1.00 88.81 262 PRO A C 1
ATOM 2141 O O . PRO A 1 262 ? 25.237 0.907 -15.065 1.00 88.81 262 PRO A O 1
ATOM 2144 N N . LYS A 1 263 ? 23.662 1.669 -16.496 1.00 86.44 263 LYS A N 1
ATOM 2145 C CA . LYS A 1 263 ? 23.387 2.943 -15.809 1.00 86.44 263 LYS A CA 1
ATOM 2146 C C . LYS A 1 263 ? 22.355 2.774 -14.691 1.00 86.44 263 LYS A C 1
ATOM 2148 O O . LYS A 1 263 ? 22.450 3.442 -13.669 1.00 86.44 263 LYS A O 1
ATOM 2153 N N . LEU A 1 264 ? 21.437 1.816 -14.825 1.00 88.94 264 LEU A N 1
ATOM 2154 C CA . LEU A 1 264 ? 20.392 1.517 -13.835 1.00 88.94 264 LEU A CA 1
ATOM 2155 C C . LEU A 1 264 ? 20.845 0.489 -12.781 1.00 88.94 264 LEU A C 1
ATOM 2157 O O . LEU A 1 264 ? 20.165 -0.502 -12.523 1.00 88.94 264 LEU A O 1
ATOM 2161 N N . ARG A 1 265 ? 22.021 0.695 -12.175 1.00 87.81 265 ARG A N 1
ATOM 2162 C CA . ARG A 1 265 ? 22.561 -0.186 -11.124 1.00 87.81 265 ARG A CA 1
ATOM 2163 C C . ARG A 1 265 ? 22.520 0.499 -9.764 1.00 87.81 265 ARG A C 1
ATOM 2165 O O . ARG A 1 265 ? 22.933 1.645 -9.634 1.00 87.81 265 ARG A O 1
ATOM 2172 N N . TRP A 1 266 ? 22.099 -0.237 -8.741 1.00 89.25 266 TRP A N 1
ATOM 2173 C CA . TRP A 1 266 ? 22.151 0.196 -7.346 1.00 89.25 266 TRP A CA 1
ATOM 2174 C C . TRP A 1 266 ? 22.614 -0.948 -6.443 1.00 89.25 266 TRP A C 1
ATOM 2176 O O . TRP A 1 266 ? 22.609 -2.117 -6.832 1.00 89.25 266 TRP A O 1
ATOM 2186 N N . ASN A 1 267 ? 23.034 -0.601 -5.230 1.00 85.06 267 ASN A N 1
ATOM 2187 C CA . ASN A 1 267 ? 23.359 -1.564 -4.189 1.00 85.06 267 ASN A CA 1
ATOM 2188 C C . ASN A 1 267 ? 22.120 -1.780 -3.298 1.00 85.06 267 ASN A C 1
ATOM 2190 O O . ASN A 1 267 ? 21.671 -0.824 -2.664 1.00 85.06 267 ASN A O 1
ATOM 2194 N N . PRO A 1 268 ? 21.563 -3.003 -3.207 1.00 79.19 268 PRO A N 1
ATOM 2195 C CA . PRO A 1 268 ? 20.353 -3.260 -2.424 1.00 79.19 268 PRO A CA 1
ATOM 2196 C C . PRO A 1 268 ? 20.487 -2.905 -0.938 1.00 79.19 268 PRO A C 1
ATOM 2198 O O . PRO A 1 268 ? 19.504 -2.522 -0.314 1.00 79.19 268 PRO A O 1
ATOM 2201 N N . LEU A 1 269 ? 21.693 -2.989 -0.364 1.00 77.00 269 LEU A N 1
ATOM 2202 C CA . LEU A 1 269 ? 21.918 -2.682 1.054 1.00 77.00 269 LEU A CA 1
ATOM 2203 C C . LEU A 1 269 ? 21.630 -1.217 1.409 1.00 77.00 269 LEU A C 1
ATOM 2205 O O . LEU A 1 269 ? 21.295 -0.937 2.558 1.00 77.00 269 LEU A O 1
ATOM 2209 N N . ASP A 1 270 ? 21.740 -0.312 0.437 1.00 79.81 270 ASP A N 1
ATOM 2210 C CA . ASP A 1 270 ? 21.537 1.125 0.642 1.00 79.81 270 ASP A CA 1
ATOM 2211 C C . ASP A 1 270 ? 20.052 1.523 0.504 1.00 79.81 270 ASP A C 1
ATOM 2213 O O . ASP A 1 270 ? 19.660 2.613 0.912 1.00 79.81 270 ASP A O 1
ATOM 2217 N N . TRP A 1 271 ? 19.212 0.621 -0.024 1.00 75.31 271 TRP A N 1
ATOM 2218 C CA . TRP A 1 271 ? 17.805 0.857 -0.370 1.00 75.31 271 TRP A CA 1
ATOM 2219 C C . TRP A 1 271 ? 16.901 -0.267 0.160 1.00 75.31 271 TRP A C 1
ATOM 2221 O O . TRP A 1 271 ? 16.190 -0.912 -0.601 1.00 75.31 271 TRP A O 1
ATOM 2231 N N . ASP A 1 272 ? 16.981 -0.561 1.461 1.00 72.00 272 ASP A N 1
ATOM 2232 C CA . ASP A 1 272 ? 16.147 -1.553 2.177 1.00 72.00 272 ASP A CA 1
ATOM 2233 C C . ASP A 1 272 ? 16.055 -2.956 1.525 1.00 72.00 272 ASP A C 1
ATOM 2235 O O . ASP A 1 272 ? 15.047 -3.654 1.598 1.00 72.00 272 ASP A O 1
ATOM 2239 N N . ASN A 1 273 ? 17.139 -3.415 0.893 1.00 73.69 273 ASN A N 1
ATOM 2240 C CA . ASN A 1 273 ? 17.207 -4.673 0.137 1.00 73.69 273 ASN A CA 1
ATOM 2241 C C . ASN A 1 273 ? 16.202 -4.783 -1.022 1.00 73.69 273 ASN A C 1
ATOM 2243 O O . ASN A 1 273 ? 15.819 -5.896 -1.395 1.00 73.69 273 ASN A O 1
ATOM 2247 N N . VAL A 1 274 ? 15.819 -3.661 -1.634 1.00 70.44 274 VAL A N 1
ATOM 2248 C CA . VAL A 1 274 ? 15.060 -3.661 -2.890 1.00 70.44 274 VAL A CA 1
ATOM 2249 C C . VAL A 1 274 ? 15.916 -4.302 -3.987 1.00 70.44 274 VAL A C 1
ATOM 2251 O O . VAL A 1 274 ? 16.947 -3.762 -4.394 1.00 70.44 274 VAL A O 1
ATOM 2254 N N . SER A 1 275 ? 15.504 -5.486 -4.444 1.00 72.69 275 SER A N 1
ATOM 2255 C CA . SER A 1 275 ? 16.180 -6.267 -5.491 1.00 72.69 275 SER A CA 1
ATOM 2256 C C . SER A 1 275 ? 15.522 -6.144 -6.865 1.00 72.69 275 SER A C 1
ATOM 2258 O O . SER A 1 275 ? 16.163 -6.425 -7.875 1.00 72.69 275 SER A O 1
ATOM 2260 N N . LEU A 1 276 ? 14.259 -5.723 -6.904 1.00 77.31 276 LEU A N 1
ATOM 2261 C CA . LEU A 1 276 ? 13.465 -5.548 -8.111 1.00 77.31 276 LEU A CA 1
ATOM 2262 C C . LEU A 1 276 ? 12.758 -4.199 -8.027 1.00 77.31 276 LEU A C 1
ATOM 2264 O O . LEU A 1 276 ? 12.168 -3.884 -6.999 1.00 77.31 276 LEU A O 1
ATOM 2268 N N . LEU A 1 277 ? 12.806 -3.430 -9.109 1.00 79.69 277 LEU A N 1
ATOM 2269 C CA . LEU A 1 277 ? 12.149 -2.134 -9.212 1.00 79.69 277 LEU A CA 1
ATOM 2270 C C . LEU A 1 277 ? 11.303 -2.101 -10.483 1.00 79.69 277 LEU A C 1
ATOM 2272 O O . LEU A 1 277 ? 11.804 -2.388 -11.570 1.00 79.69 277 LEU A O 1
ATOM 2276 N N . HIS A 1 278 ? 10.029 -1.737 -10.352 1.00 79.81 278 HIS A N 1
ATOM 2277 C CA . HIS A 1 278 ? 9.123 -1.600 -11.489 1.00 79.81 278 HIS A CA 1
ATOM 2278 C C . HIS A 1 278 ? 9.071 -0.146 -11.954 1.00 79.81 278 HIS A C 1
ATOM 2280 O O . HIS A 1 278 ? 8.651 0.745 -11.217 1.00 79.81 278 HIS A O 1
ATOM 2286 N N . ILE A 1 279 ? 9.458 0.090 -13.204 1.00 80.75 279 ILE A N 1
ATOM 2287 C CA . ILE A 1 279 ? 9.460 1.414 -13.828 1.00 80.75 279 ILE A CA 1
ATOM 2288 C C . ILE A 1 279 ? 8.549 1.363 -15.055 1.00 80.75 279 ILE A C 1
ATOM 2290 O O . ILE A 1 279 ? 8.463 0.341 -15.734 1.00 80.75 279 ILE A O 1
ATOM 2294 N N . LYS A 1 280 ? 7.845 2.462 -15.341 1.00 80.81 280 LYS A N 1
ATOM 2295 C CA . LYS A 1 280 ? 7.094 2.577 -16.593 1.00 80.81 280 LYS A CA 1
ATOM 2296 C C . LYS A 1 280 ? 8.047 2.588 -17.793 1.00 80.81 280 LYS A C 1
ATOM 2298 O O . LYS A 1 280 ? 9.093 3.233 -17.742 1.00 80.81 280 LYS A O 1
ATOM 2303 N N . TYR A 1 281 ? 7.650 1.918 -18.871 1.00 79.56 281 TYR A N 1
ATOM 2304 C CA . TYR A 1 281 ? 8.476 1.764 -20.069 1.00 79.56 281 TYR A CA 1
ATOM 2305 C C . TYR A 1 281 ? 8.871 3.113 -20.695 1.00 79.56 281 TYR A C 1
ATOM 2307 O O . TYR A 1 281 ? 10.013 3.291 -21.091 1.00 79.56 281 TYR A O 1
ATOM 2315 N N . ASP A 1 282 ? 7.984 4.112 -20.690 1.00 83.38 282 ASP A N 1
ATOM 2316 C CA . ASP A 1 282 ? 8.179 5.432 -21.313 1.00 83.38 282 ASP A CA 1
ATOM 2317 C C . ASP A 1 282 ? 9.317 6.279 -20.709 1.00 83.38 282 ASP A C 1
ATOM 2319 O O . ASP A 1 282 ? 9.699 7.319 -21.270 1.00 83.38 282 ASP A O 1
ATOM 2323 N N . LYS A 1 283 ? 9.851 5.849 -19.562 1.00 85.75 283 LYS A N 1
ATOM 2324 C CA . LYS A 1 283 ? 10.923 6.526 -18.827 1.00 85.75 283 LYS A CA 1
ATOM 2325 C C . LYS A 1 283 ? 12.304 5.909 -19.022 1.00 85.75 283 LYS A C 1
ATOM 2327 O O . LYS A 1 283 ? 13.282 6.520 -18.600 1.00 85.75 283 LYS A O 1
ATOM 2332 N N . VAL A 1 284 ? 12.389 4.727 -19.621 1.00 90.50 284 VAL A N 1
ATOM 2333 C CA . VAL A 1 284 ? 13.651 4.013 -19.838 1.00 90.50 284 VAL A CA 1
ATOM 2334 C C . VAL A 1 284 ? 13.943 3.896 -21.327 1.00 90.50 284 VAL A C 1
ATOM 2336 O O . VAL A 1 284 ? 13.038 4.004 -22.151 1.00 90.50 284 VAL A O 1
ATOM 2339 N N . TRP A 1 285 ? 15.213 3.709 -21.681 1.00 91.94 285 TRP A N 1
ATOM 2340 C CA . TRP A 1 285 ? 15.561 3.362 -23.054 1.00 91.94 285 TRP A CA 1
ATOM 2341 C C . TRP A 1 285 ? 14.957 1.997 -23.399 1.00 91.94 285 TRP A C 1
ATOM 2343 O O . TRP A 1 285 ? 15.059 1.054 -22.610 1.00 91.94 285 TRP A O 1
ATOM 2353 N N . LEU A 1 286 ? 14.352 1.898 -24.579 1.00 90.00 286 LEU A N 1
ATOM 2354 C CA . LEU A 1 286 ? 13.815 0.659 -25.127 1.00 90.00 286 LEU A CA 1
ATOM 2355 C C . LEU A 1 286 ? 14.500 0.376 -26.467 1.00 90.00 286 LEU A C 1
ATOM 2357 O O . LEU A 1 286 ? 14.726 1.313 -27.233 1.00 90.00 286 LEU A O 1
ATOM 2361 N N . PRO A 1 287 ? 14.827 -0.889 -26.772 1.00 88.88 287 PRO A N 1
ATOM 2362 C CA . PRO A 1 287 ? 15.282 -1.249 -28.103 1.00 88.88 287 PRO A CA 1
ATOM 2363 C C . PRO A 1 287 ? 14.129 -1.111 -29.101 1.00 88.88 287 PRO A C 1
ATOM 2365 O O . PRO A 1 287 ? 13.051 -1.671 -28.899 1.00 88.88 287 PRO A O 1
ATOM 2368 N N . ASP A 1 288 ? 14.377 -0.403 -30.199 1.00 85.44 288 ASP A N 1
ATOM 2369 C CA . ASP A 1 288 ? 13.419 -0.304 -31.295 1.00 85.44 288 ASP A CA 1
ATOM 2370 C C . ASP A 1 288 ? 13.407 -1.617 -32.084 1.00 85.44 288 ASP A C 1
ATOM 2372 O O . ASP A 1 288 ? 14.382 -1.978 -32.746 1.00 85.44 288 ASP A O 1
ATOM 2376 N N . ILE A 1 289 ? 12.295 -2.349 -32.001 1.00 81.06 289 ILE A N 1
ATOM 2377 C CA . ILE A 1 289 ? 12.076 -3.599 -32.733 1.00 81.06 289 ILE A CA 1
ATOM 2378 C C . ILE A 1 289 ? 10.847 -3.420 -33.612 1.00 81.06 289 ILE A C 1
ATOM 2380 O O . ILE A 1 289 ? 9.759 -3.108 -33.129 1.00 81.06 289 ILE A O 1
ATOM 2384 N N . VAL A 1 290 ? 11.032 -3.632 -34.913 1.00 82.00 290 VAL A N 1
ATOM 2385 C CA . VAL A 1 290 ? 9.976 -3.514 -35.919 1.00 82.00 290 VAL A CA 1
ATOM 2386 C C . VAL A 1 290 ? 9.810 -4.833 -36.656 1.00 82.00 290 VAL A C 1
ATOM 2388 O O . VAL A 1 290 ? 10.785 -5.525 -36.957 1.00 82.00 290 VAL A O 1
ATOM 2391 N N . LEU A 1 291 ? 8.561 -5.187 -36.948 1.00 82.00 291 LEU A N 1
ATOM 2392 C CA . LEU A 1 291 ? 8.258 -6.316 -37.812 1.00 82.00 291 LEU A CA 1
ATOM 2393 C C . LEU A 1 291 ? 8.392 -5.844 -39.266 1.00 82.00 291 LEU A C 1
ATOM 2395 O O . LEU A 1 291 ? 7.719 -4.905 -39.677 1.00 82.00 291 LEU A O 1
ATOM 2399 N N . TYR A 1 292 ? 9.284 -6.472 -40.032 1.00 81.19 292 TYR A N 1
ATOM 2400 C CA . TYR A 1 292 ? 9.525 -6.097 -41.433 1.00 81.19 292 TYR A CA 1
ATOM 2401 C C . TYR A 1 292 ? 8.416 -6.570 -42.374 1.00 81.19 292 TYR A C 1
ATOM 2403 O O . TYR A 1 292 ? 8.133 -5.916 -43.371 1.00 81.19 292 TYR A O 1
ATOM 2411 N N . ASN A 1 293 ? 7.805 -7.714 -42.063 1.00 82.12 293 ASN A N 1
ATOM 2412 C CA . ASN A 1 293 ? 6.772 -8.323 -42.889 1.00 82.12 293 ASN A CA 1
ATOM 2413 C C . ASN A 1 293 ? 5.391 -8.050 -42.281 1.00 82.12 293 ASN A C 1
ATOM 2415 O O . ASN A 1 293 ? 4.860 -8.871 -41.536 1.00 82.12 293 ASN A O 1
ATOM 2419 N N . VAL A 1 294 ? 4.868 -6.848 -42.532 1.00 77.56 294 VAL A N 1
ATOM 2420 C CA . VAL A 1 294 ? 3.601 -6.337 -41.987 1.00 77.56 294 VAL A CA 1
ATOM 2421 C C . VAL A 1 294 ? 2.697 -5.930 -43.145 1.00 77.56 294 VAL A C 1
ATOM 2423 O O . VAL A 1 294 ? 3.112 -5.153 -44.002 1.00 77.56 294 VAL A O 1
ATOM 2426 N N . SER A 1 295 ? 1.457 -6.418 -43.159 1.00 73.12 295 SER A N 1
ATOM 2427 C CA . SER A 1 295 ? 0.388 -5.864 -43.999 1.00 73.12 295 SER A CA 1
ATOM 2428 C C . SER A 1 295 ? -0.097 -4.529 -43.416 1.00 73.12 295 SER A C 1
ATOM 2430 O O . SER A 1 295 ? -0.104 -4.369 -42.201 1.00 73.12 295 SER A O 1
ATOM 2432 N N . GLU A 1 296 ? -0.532 -3.575 -44.248 1.00 62.75 296 GLU A N 1
ATOM 2433 C CA . GLU A 1 296 ? -0.898 -2.185 -43.873 1.00 62.75 296 GLU A CA 1
ATOM 2434 C C . GLU A 1 296 ? -1.913 -2.028 -42.712 1.00 62.75 296 GLU A C 1
ATOM 2436 O O . GLU A 1 296 ? -2.065 -0.937 -42.149 1.00 62.75 296 GLU A O 1
ATOM 2441 N N . GLU A 1 297 ? -2.586 -3.104 -42.303 1.00 59.06 297 GLU A N 1
ATOM 2442 C CA . GLU A 1 297 ? -3.441 -3.138 -41.120 1.00 59.06 297 GLU A CA 1
ATOM 2443 C C . GLU A 1 297 ? -2.619 -3.059 -39.816 1.00 59.06 297 GLU A C 1
ATOM 2445 O O . GLU A 1 297 ? -2.059 -4.029 -39.311 1.00 59.06 297 GLU A O 1
ATOM 2450 N N . LYS A 1 298 ? -2.535 -1.830 -39.293 1.00 58.28 298 LYS A N 1
ATOM 2451 C CA . LYS A 1 298 ? -1.841 -1.381 -38.072 1.00 58.28 298 LYS A CA 1
ATOM 2452 C C . LYS A 1 298 ? -1.649 -2.446 -36.980 1.00 58.28 298 LYS A C 1
ATOM 2454 O O . LYS A 1 298 ? -2.610 -2.915 -36.368 1.00 58.28 298 LYS A O 1
ATOM 2459 N N . ILE A 1 299 ? -0.389 -2.635 -36.583 1.00 62.00 299 ILE A N 1
ATOM 2460 C CA . ILE A 1 299 ? -0.013 -3.242 -35.300 1.00 62.00 299 ILE A CA 1
ATOM 2461 C C . ILE A 1 299 ? -0.650 -2.425 -34.164 1.00 62.00 299 ILE A C 1
ATOM 2463 O O . ILE A 1 299 ? -0.338 -1.248 -33.974 1.00 62.00 299 ILE A O 1
ATOM 2467 N N . LYS A 1 300 ? -1.544 -3.044 -33.388 1.00 58.78 300 LYS A N 1
ATOM 2468 C CA . LYS A 1 300 ? -2.016 -2.494 -32.111 1.00 58.78 300 LYS A CA 1
ATOM 2469 C C . LYS A 1 300 ? -1.141 -3.035 -30.989 1.00 58.78 300 LYS A C 1
ATOM 2471 O O . LYS A 1 300 ? -1.392 -4.122 -30.477 1.00 58.78 300 LYS A O 1
ATOM 2476 N N . THR A 1 301 ? -0.135 -2.268 -30.587 1.00 58.41 301 THR A N 1
ATOM 2477 C CA . THR A 1 301 ? 0.649 -2.583 -29.390 1.00 58.41 301 THR A CA 1
ATOM 2478 C C . THR A 1 301 ? -0.162 -2.206 -28.153 1.00 58.41 301 THR A C 1
ATOM 2480 O O . THR A 1 301 ? -0.411 -1.028 -27.899 1.00 58.41 301 THR A O 1
ATOM 2483 N N . LEU A 1 302 ? -0.619 -3.207 -27.401 1.00 50.19 302 LEU A N 1
ATOM 2484 C CA . LEU A 1 302 ? -1.239 -3.011 -26.092 1.00 50.19 302 LEU A CA 1
ATOM 2485 C C . LEU A 1 302 ? -0.125 -3.069 -25.037 1.00 50.19 302 LEU A C 1
ATOM 2487 O O . LEU A 1 302 ? 0.378 -4.151 -24.743 1.00 50.19 302 LEU A O 1
ATOM 2491 N N . TYR A 1 303 ? 0.289 -1.903 -24.533 1.00 48.09 303 TYR A N 1
ATOM 2492 C CA . TYR A 1 303 ? 1.225 -1.767 -23.408 1.00 48.09 303 TYR A CA 1
ATOM 2493 C C . TYR A 1 303 ? 0.495 -1.771 -22.063 1.00 48.09 303 TYR A C 1
ATOM 2495 O O . TYR A 1 303 ? -0.623 -1.210 -21.995 1.00 48.09 303 TYR A O 1
#

Sequence (303 aa):
MNFVTPKKRQEWLFLQRTKYILPHLARLCLISTFIEDGMRMWMQWGQQRDYIKNTWHVGWFLGTLFVIINMFGQLIPCGMILIRKKTDIACGILFFIIAFQAMAYQVIWELRFLLRSLSLVGGLMLLMVENRKEARSLFAGVPTIHNNAPKNYMQLAGRILLVIMFLTIVRFEFTFFSIIKNIIGGICILCVAIGIICDIEMNLTRTLLNADVYDKSIRPALNHRDVTNVSFDLSLAQLIDVDEKNQIITTNQWITMIWRDPKLRWNPLDWDNVSLLHIKYDKVWLPDIVLYNVSEEKIKTLY